Protein AF-A0AAD0I8Q8-F1 (afdb_monomer_lite)

Radius of gyration: 58.93 Å; chains: 1; bounding box: 120×56×156 Å

Foldseek 3Di:
DDDDDDDDDDAVAKKEWEDDDDDDDDDDDDPPQPDQFEDEPNHGQWHFPDWDQGPVNGDIYTYTDGDPPSVVVDALVVLVVQVVQAWAWEWDDPDPVVRDTHIYTDHDPPDDDDDFDSPDVGGIGIHDYYPVVVVVVVVVVVVVVVVPPPVVVVVVVVVVVVVVVVVVVVCCVVPVVVVVVVVVVVVVVVVVVVCLCPDPPHPVVVVVVVVVVVVVVVVVVVVVVVVVCVVCVCCVVPPDDPVPDPDDPDPDDDDDDDD

pLDDT: mean 70.88, std 18.67, range [21.38, 95.25]

Structure (mmCIF, N/CA/C/O backbone):
data_AF-A0AAD0I8Q8-F1
#
_entry.id   AF-A0AAD0I8Q8-F1
#
loop_
_atom_site.group_PDB
_atom_site.id
_atom_site.type_symbol
_atom_site.label_atom_id
_atom_site.label_alt_id
_atom_site.label_comp_id
_atom_site.label_asym_id
_atom_site.label_entity_id
_atom_site.label_seq_id
_atom_site.pdbx_PDB_ins_code
_atom_site.Cartn_x
_atom_site.Cartn_y
_atom_site.Cartn_z
_atom_site.occupancy
_atom_site.B_iso_or_equiv
_atom_site.auth_seq_id
_atom_site.auth_comp_id
_atom_site.auth_asym_id
_atom_site.auth_atom_id
_atom_site.pdbx_PDB_model_num
ATOM 1 N N . MET A 1 1 ? 22.200 15.745 -54.977 1.00 32.00 1 MET A N 1
ATOM 2 C CA . MET A 1 1 ? 21.122 14.734 -54.892 1.00 32.00 1 MET A CA 1
ATOM 3 C C . MET A 1 1 ? 20.726 14.598 -53.432 1.00 32.00 1 MET A C 1
ATOM 5 O O . MET A 1 1 ? 21.575 14.792 -52.577 1.00 32.00 1 MET A O 1
ATOM 9 N N . ALA A 1 2 ? 19.425 14.490 -53.176 1.00 26.22 2 ALA A N 1
ATOM 10 C CA . ALA A 1 2 ? 18.761 15.009 -51.981 1.00 26.22 2 ALA A CA 1
ATOM 11 C C . ALA A 1 2 ? 19.271 14.420 -50.651 1.00 26.22 2 ALA A C 1
ATOM 13 O O . ALA A 1 2 ? 19.103 13.234 -50.382 1.00 26.22 2 ALA A O 1
ATOM 14 N N . ASN A 1 3 ? 19.829 15.295 -49.806 1.00 25.48 3 ASN A N 1
ATOM 15 C CA . ASN A 1 3 ? 20.073 15.042 -48.389 1.00 25.48 3 ASN A CA 1
ATOM 16 C C . ASN A 1 3 ? 18.731 14.809 -47.694 1.00 25.48 3 ASN A C 1
ATOM 18 O O . ASN A 1 3 ? 17.934 15.739 -47.565 1.00 25.48 3 ASN A O 1
ATOM 22 N N . LYS A 1 4 ? 18.484 13.584 -47.233 1.00 21.38 4 LYS A N 1
ATOM 23 C CA . LYS A 1 4 ? 17.305 13.262 -46.431 1.00 21.38 4 LYS A CA 1
ATOM 24 C C . LYS A 1 4 ? 17.756 12.983 -44.998 1.00 21.38 4 LYS A C 1
ATOM 26 O O . LYS A 1 4 ? 18.240 11.902 -44.691 1.00 21.38 4 LYS A O 1
ATOM 31 N N . ARG A 1 5 ? 17.648 14.014 -44.153 1.00 38.50 5 ARG A N 1
ATOM 32 C CA . ARG A 1 5 ? 17.742 13.926 -42.685 1.00 38.50 5 ARG A CA 1
ATOM 33 C C . ARG A 1 5 ? 16.461 13.276 -42.181 1.00 38.50 5 ARG A C 1
ATOM 35 O O . ARG A 1 5 ? 15.398 13.744 -42.585 1.00 38.50 5 ARG A O 1
ATOM 42 N N . ILE A 1 6 ? 16.536 12.262 -41.322 1.00 22.05 6 ILE A N 1
ATOM 43 C CA . ILE A 1 6 ? 15.361 11.733 -40.615 1.00 22.05 6 ILE A CA 1
ATOM 44 C C . ILE A 1 6 ? 15.788 11.337 -39.190 1.00 22.05 6 ILE A C 1
ATOM 46 O O . ILE A 1 6 ? 16.785 10.641 -39.021 1.00 22.05 6 ILE A O 1
ATOM 50 N N . SER A 1 7 ? 15.060 11.902 -38.221 1.00 35.12 7 SER A N 1
ATOM 51 C CA . SER A 1 7 ? 15.259 11.968 -36.759 1.00 35.12 7 SER A CA 1
ATOM 52 C C . SER A 1 7 ? 14.323 10.988 -36.020 1.00 35.12 7 SER A C 1
ATOM 54 O O . SER A 1 7 ? 13.354 10.535 -36.634 1.00 35.12 7 SER A O 1
ATOM 56 N N . GLY A 1 8 ? 14.547 10.729 -34.721 1.00 27.67 8 GLY A N 1
ATOM 57 C CA . GLY A 1 8 ? 13.571 10.123 -33.782 1.00 27.67 8 GLY A CA 1
ATOM 58 C C . GLY A 1 8 ? 14.087 8.906 -32.991 1.00 27.67 8 GLY A C 1
ATOM 59 O O . GLY A 1 8 ? 15.021 8.253 -33.442 1.00 27.67 8 GLY A O 1
ATOM 60 N N . TYR A 1 9 ? 13.525 8.443 -31.863 1.00 32.12 9 TYR A N 1
ATOM 61 C CA . TYR A 1 9 ? 12.589 8.962 -30.845 1.00 32.12 9 TYR A CA 1
ATOM 62 C C . TYR A 1 9 ? 12.780 8.115 -29.562 1.00 32.12 9 TYR A C 1
ATOM 64 O O . TYR A 1 9 ? 12.986 6.899 -29.645 1.00 32.12 9 TYR A O 1
ATOM 72 N N . TYR A 1 10 ? 12.583 8.713 -28.388 1.00 33.97 10 TYR A N 1
ATOM 73 C CA . TYR A 1 10 ? 12.527 8.066 -27.079 1.00 33.97 10 TYR A CA 1
ATOM 74 C C . TYR A 1 10 ? 11.785 9.007 -26.141 1.00 33.97 10 TYR A C 1
ATOM 76 O O . TYR A 1 10 ? 12.122 10.179 -26.000 1.00 33.97 10 TYR A O 1
ATOM 84 N N . SER A 1 11 ? 10.785 8.475 -25.451 1.00 28.36 11 SER A N 1
ATOM 85 C CA . SER A 1 11 ? 10.127 9.134 -24.331 1.00 28.36 11 SER A CA 1
ATOM 86 C C . SER A 1 11 ? 10.543 8.425 -23.033 1.00 28.36 11 SER A C 1
ATOM 88 O O . SER A 1 11 ? 10.775 7.216 -23.031 1.00 28.36 11 SER A O 1
ATOM 90 N N . LEU A 1 12 ? 10.566 9.150 -21.910 1.00 33.50 12 LEU A N 1
ATOM 91 C CA . LEU A 1 12 ? 10.444 8.670 -20.528 1.00 33.50 12 LEU A CA 1
ATOM 92 C C . LEU A 1 12 ? 9.299 7.652 -20.348 1.00 33.50 12 LEU A C 1
ATOM 94 O O . LEU A 1 12 ? 9.202 7.029 -19.299 1.00 33.50 12 LEU A O 1
ATOM 98 N N . PHE A 1 13 ? 8.490 7.414 -21.380 1.00 33.66 13 PHE A N 1
ATOM 99 C CA . PHE A 1 13 ? 7.674 6.228 -21.544 1.00 33.66 13 PHE A CA 1
ATOM 100 C C . PHE A 1 13 ? 7.939 5.524 -22.892 1.00 33.66 13 PHE A C 1
ATOM 102 O O . PHE A 1 13 ? 7.505 5.973 -23.949 1.00 33.66 13 PHE A O 1
ATOM 109 N N . GLY A 1 14 ? 8.560 4.341 -22.839 1.00 37.81 14 GLY A N 1
ATOM 110 C CA . GLY A 1 14 ? 8.075 3.199 -23.622 1.00 37.81 14 GLY A CA 1
ATOM 111 C C . GLY A 1 14 ? 8.903 2.653 -24.786 1.00 37.81 14 GLY A C 1
ATOM 112 O O . GLY A 1 14 ? 8.470 1.633 -25.312 1.00 37.81 14 GLY A O 1
ATOM 113 N N . TYR A 1 15 ? 10.053 3.212 -25.195 1.00 36.28 15 TYR A N 1
ATOM 114 C CA . TYR A 1 15 ? 10.692 2.856 -26.480 1.00 36.28 15 TYR A CA 1
ATOM 115 C C . TYR A 1 15 ? 12.204 3.182 -26.573 1.00 36.28 15 TYR A C 1
ATOM 117 O O . TYR A 1 15 ? 12.599 4.154 -25.964 1.00 36.28 15 TYR A O 1
ATOM 125 N N . LEU A 1 16 ? 13.019 2.415 -27.322 1.00 41.06 16 LEU A N 1
ATOM 126 C CA . LEU A 1 16 ? 14.488 2.466 -27.503 1.00 41.06 16 LEU A CA 1
ATOM 127 C C . LEU A 1 16 ? 14.859 2.244 -28.981 1.00 41.06 16 LEU A C 1
ATOM 129 O O . LEU A 1 16 ? 14.607 1.171 -29.519 1.00 41.06 16 LEU A O 1
ATOM 133 N N . ALA A 1 17 ? 15.515 3.203 -29.629 1.00 40.91 17 ALA A N 1
ATOM 134 C CA . ALA A 1 17 ? 15.862 3.102 -31.046 1.00 40.91 17 ALA A CA 1
ATOM 135 C C . ALA A 1 17 ? 17.111 2.227 -31.326 1.00 40.91 17 ALA A C 1
ATOM 137 O O . ALA A 1 17 ? 18.088 2.252 -30.583 1.00 40.91 17 ALA A O 1
ATOM 138 N N . LEU A 1 18 ? 17.111 1.466 -32.424 1.00 36.19 18 LEU A N 1
ATOM 139 C CA . LEU A 1 18 ? 18.278 0.775 -32.978 1.00 36.19 18 LEU A CA 1
ATOM 140 C C . LEU A 1 18 ? 18.637 1.365 -34.343 1.00 36.19 18 LEU A C 1
ATOM 142 O O . LEU A 1 18 ? 17.802 1.414 -35.251 1.00 36.19 18 LEU A O 1
ATOM 146 N N . VAL A 1 19 ? 19.905 1.748 -34.502 1.00 35.91 19 VAL A N 1
ATOM 147 C CA . VAL A 1 19 ? 20.472 2.278 -35.747 1.00 35.91 19 VAL A CA 1
ATOM 148 C C . VAL A 1 19 ? 21.608 1.362 -36.197 1.00 35.91 19 VAL A C 1
ATOM 150 O O . VAL A 1 19 ? 22.508 1.044 -35.425 1.00 35.91 19 VAL A O 1
ATOM 153 N N . LYS A 1 20 ? 21.582 0.927 -37.460 1.00 31.02 20 LYS A N 1
ATOM 154 C CA . LYS A 1 20 ? 22.688 0.193 -38.087 1.00 31.02 20 LYS A CA 1
ATOM 155 C C . LYS A 1 20 ? 23.572 1.192 -38.834 1.00 31.02 20 LYS A C 1
ATOM 157 O O . LYS A 1 20 ? 23.095 1.841 -39.761 1.00 31.02 20 LYS A O 1
ATOM 162 N N . LYS A 1 21 ? 24.846 1.313 -38.450 1.00 35.31 21 LYS A N 1
ATOM 163 C CA . LYS A 1 21 ? 25.823 2.173 -39.135 1.00 35.31 21 LYS A CA 1
ATOM 164 C C . LYS A 1 21 ? 26.739 1.339 -40.033 1.00 35.31 21 LYS A C 1
ATOM 166 O O . LYS A 1 21 ? 27.509 0.526 -39.528 1.00 35.31 21 LYS A O 1
ATOM 171 N N . ASP A 1 22 ? 26.692 1.587 -41.342 1.00 31.22 22 ASP A N 1
ATOM 172 C CA . ASP A 1 22 ? 27.680 1.083 -42.301 1.00 31.22 22 ASP A CA 1
ATOM 173 C C . ASP A 1 22 ? 28.868 2.065 -42.376 1.00 31.22 22 ASP A C 1
ATOM 175 O O . ASP A 1 22 ? 28.745 3.183 -42.860 1.00 31.22 22 ASP A O 1
ATOM 179 N N . ASN A 1 23 ? 30.000 1.624 -41.824 1.00 30.33 23 ASN A N 1
ATOM 180 C CA . ASN A 1 23 ? 31.396 2.058 -41.996 1.00 30.33 23 ASN A CA 1
ATOM 181 C C . ASN A 1 23 ? 31.796 3.567 -42.029 1.00 30.33 23 ASN A C 1
ATOM 183 O O . ASN A 1 23 ? 31.493 4.306 -42.955 1.00 30.33 23 ASN A O 1
ATOM 187 N N . ALA A 1 24 ? 32.660 3.910 -41.059 1.00 37.44 24 ALA A N 1
ATOM 188 C CA . ALA A 1 24 ? 33.758 4.897 -41.033 1.00 37.44 24 ALA A CA 1
ATOM 189 C C . ALA A 1 24 ? 33.541 6.421 -41.264 1.00 37.44 24 ALA A C 1
ATOM 191 O O . ALA A 1 24 ? 33.037 6.871 -42.284 1.00 37.44 24 ALA A O 1
ATOM 192 N N . ALA A 1 25 ? 34.167 7.173 -40.338 1.00 31.31 25 ALA A N 1
ATOM 193 C CA . ALA A 1 25 ? 34.672 8.559 -40.394 1.00 31.31 25 ALA A CA 1
ATOM 194 C C . ALA A 1 25 ? 33.864 9.685 -39.695 1.00 31.31 25 ALA A C 1
ATOM 196 O O . ALA A 1 25 ? 32.675 9.869 -39.932 1.00 31.31 25 ALA A O 1
ATOM 197 N N . HIS A 1 26 ? 34.616 10.456 -38.885 1.00 33.16 26 HIS A N 1
ATOM 198 C CA . HIS A 1 26 ? 34.326 11.717 -38.162 1.00 33.16 26 HIS A CA 1
ATOM 199 C C . HIS A 1 26 ? 33.448 11.590 -36.895 1.00 33.16 26 HIS A C 1
ATOM 201 O O . HIS A 1 26 ? 32.286 11.216 -36.988 1.00 33.16 26 HIS A O 1
ATOM 207 N N . SER A 1 27 ? 33.955 11.652 -35.651 1.00 38.97 27 SER A N 1
ATOM 208 C CA . SER A 1 27 ? 34.753 12.651 -34.892 1.00 38.97 27 SER A CA 1
ATOM 209 C C . SER A 1 27 ? 33.962 13.891 -34.446 1.00 38.97 27 SER A C 1
ATOM 211 O O . SER A 1 27 ? 33.466 14.635 -35.284 1.00 38.97 27 SER A O 1
ATOM 213 N N . ASP A 1 28 ? 33.955 14.098 -33.122 1.00 30.64 28 ASP A N 1
ATOM 214 C CA . ASP A 1 28 ? 33.531 15.281 -32.353 1.00 30.64 28 ASP A CA 1
ATOM 215 C C . ASP A 1 28 ? 32.037 15.540 -32.115 1.00 30.64 28 ASP A C 1
ATOM 217 O O . ASP A 1 28 ? 31.485 16.545 -32.545 1.00 30.64 28 ASP A O 1
ATOM 221 N N . ALA A 1 29 ? 31.410 14.672 -31.313 1.00 30.28 29 ALA A N 1
ATOM 222 C CA . ALA A 1 29 ? 30.539 15.070 -30.194 1.00 30.28 29 ALA A CA 1
ATOM 223 C C . ALA A 1 29 ? 30.035 13.808 -29.475 1.00 30.28 29 ALA A C 1
ATOM 225 O O . ALA A 1 29 ? 29.154 13.138 -29.995 1.00 30.28 29 ALA A O 1
ATOM 226 N N . ALA A 1 30 ? 30.626 13.499 -28.311 1.00 33.03 30 ALA A N 1
ATOM 227 C CA . ALA A 1 30 ? 30.155 12.580 -27.247 1.00 33.03 30 ALA A CA 1
ATOM 228 C C . ALA A 1 30 ? 31.261 11.674 -26.665 1.00 33.03 30 ALA A C 1
ATOM 230 O O . ALA A 1 30 ? 30.996 10.590 -26.154 1.00 33.03 30 ALA A O 1
ATOM 231 N N . ILE A 1 31 ? 32.516 12.127 -26.648 1.00 34.38 31 ILE A N 1
ATOM 232 C CA . ILE A 1 31 ? 33.533 11.549 -25.759 1.00 34.38 31 ILE A CA 1
ATOM 233 C C . ILE A 1 31 ? 33.333 12.156 -24.362 1.00 34.38 31 ILE A C 1
ATOM 235 O O . ILE A 1 31 ? 34.144 12.972 -23.971 1.00 34.38 31 ILE A O 1
ATOM 239 N N . TRP A 1 32 ? 32.238 11.841 -23.652 1.00 31.33 32 TRP A N 1
ATOM 240 C CA . TRP A 1 32 ? 32.098 12.066 -22.189 1.00 31.33 32 TRP A CA 1
ATOM 241 C C . TRP A 1 32 ? 31.059 11.163 -21.483 1.00 31.33 32 TRP A C 1
ATOM 243 O O . TRP A 1 32 ? 30.856 11.309 -20.282 1.00 31.33 32 TRP A O 1
ATOM 253 N N . LEU A 1 33 ? 30.451 10.172 -22.152 1.00 37.41 33 LEU A N 1
ATOM 254 C CA . LEU A 1 33 ? 29.668 9.116 -21.480 1.00 37.41 33 LEU A CA 1
ATOM 255 C C . LEU A 1 33 ? 30.240 7.736 -21.825 1.00 37.41 33 LEU A C 1
ATOM 257 O O . LEU A 1 33 ? 29.590 6.899 -22.446 1.00 37.41 33 LEU A O 1
ATOM 261 N N . SER A 1 34 ? 31.503 7.517 -21.463 1.00 39.75 34 SER A N 1
ATOM 262 C CA . SER A 1 34 ? 32.158 6.224 -21.620 1.00 39.75 34 SER A CA 1
ATOM 263 C C . SER A 1 34 ? 31.525 5.178 -20.694 1.00 39.75 34 SER A C 1
ATOM 265 O O . SER A 1 34 ? 31.510 5.345 -19.477 1.00 39.75 34 SER A O 1
ATOM 267 N N . ASN A 1 35 ? 31.101 4.066 -21.309 1.00 52.28 35 ASN A N 1
ATOM 268 C CA . ASN A 1 35 ? 30.893 2.735 -20.716 1.00 52.28 35 ASN A CA 1
ATOM 269 C C . ASN A 1 35 ? 29.457 2.230 -20.462 1.00 52.28 35 ASN A C 1
ATOM 271 O O . ASN A 1 35 ? 29.274 1.298 -19.687 1.00 52.28 35 ASN A O 1
ATOM 275 N N . HIS A 1 36 ? 28.435 2.727 -21.162 1.00 60.84 36 HIS A N 1
ATOM 276 C CA . HIS A 1 36 ? 27.119 2.080 -21.089 1.00 60.84 36 HIS A CA 1
ATOM 277 C C 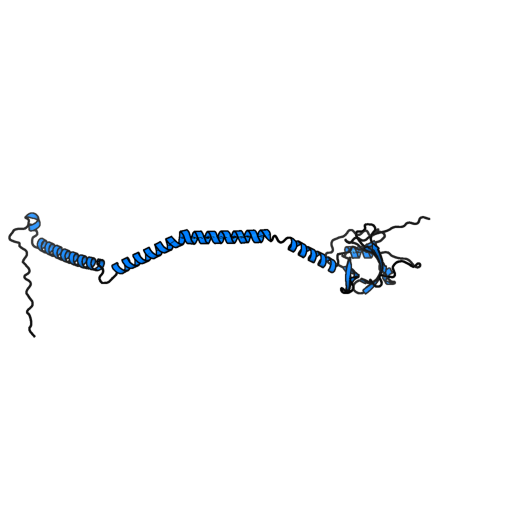. HIS A 1 36 ? 27.051 0.874 -22.035 1.00 60.84 36 HIS A C 1
ATOM 279 O O . HIS A 1 36 ? 26.952 1.003 -23.260 1.00 60.84 36 HIS A O 1
ATOM 285 N N . SER A 1 37 ? 27.151 -0.320 -21.452 1.00 64.00 37 SER A N 1
ATOM 286 C CA . SER A 1 37 ? 27.096 -1.579 -22.193 1.00 64.00 37 SER A CA 1
ATOM 287 C C . SER A 1 37 ? 25.658 -1.942 -22.575 1.00 64.00 37 SER A C 1
ATOM 289 O O . SER A 1 37 ? 24.729 -1.814 -21.776 1.00 64.00 37 SER A O 1
ATOM 291 N N . VAL A 1 38 ? 25.473 -2.438 -23.800 1.00 66.31 38 VAL A N 1
ATOM 292 C CA . VAL A 1 38 ? 24.227 -3.102 -24.194 1.00 66.31 38 VAL A CA 1
ATOM 293 C C . VAL A 1 38 ? 24.438 -4.592 -24.034 1.00 66.31 38 VAL A C 1
ATOM 295 O O . VAL A 1 38 ? 25.268 -5.198 -24.718 1.00 66.31 38 VAL A O 1
ATOM 298 N N . SER A 1 39 ? 23.683 -5.180 -23.115 1.00 62.66 39 SER A N 1
ATOM 299 C CA . SER A 1 39 ? 23.825 -6.586 -22.755 1.00 62.66 39 SER A CA 1
ATOM 300 C C . SER A 1 39 ? 22.542 -7.363 -23.025 1.00 62.66 39 SER A C 1
ATOM 302 O O . SER A 1 39 ? 21.444 -6.920 -22.689 1.00 62.66 39 SER A O 1
ATOM 304 N N . TYR A 1 40 ? 22.691 -8.566 -23.579 1.00 67.12 40 TYR A N 1
ATOM 305 C CA . TYR A 1 40 ? 21.627 -9.557 -23.717 1.00 67.12 40 TYR A CA 1
ATOM 306 C C . TYR A 1 40 ? 22.003 -10.798 -22.908 1.00 67.12 40 TYR A C 1
ATOM 308 O O . TYR A 1 40 ? 23.058 -11.387 -23.122 1.00 67.12 40 TYR A O 1
ATOM 316 N N . ARG A 1 41 ? 21.163 -11.198 -21.942 1.00 67.75 41 ARG A N 1
ATOM 317 C CA . ARG A 1 41 ? 21.424 -12.357 -21.054 1.00 67.75 41 ARG A CA 1
ATOM 318 C C . ARG A 1 41 ? 22.828 -12.354 -20.410 1.00 67.75 41 ARG A C 1
ATOM 320 O O . ARG A 1 41 ? 23.455 -13.402 -20.299 1.00 67.75 41 ARG A O 1
ATOM 327 N N . ARG A 1 42 ? 23.298 -11.185 -19.950 1.00 67.12 42 ARG A N 1
ATOM 328 C CA . ARG A 1 42 ? 24.646 -10.952 -19.369 1.00 67.12 42 ARG A CA 1
ATOM 329 C C . ARG A 1 42 ? 25.820 -11.084 -20.348 1.00 67.12 42 ARG A C 1
ATOM 331 O O . ARG A 1 42 ? 26.966 -11.087 -19.917 1.00 67.12 42 ARG A O 1
ATOM 338 N N . ILE A 1 43 ? 25.547 -11.169 -21.646 1.00 73.06 43 ILE A N 1
ATOM 339 C CA . ILE A 1 43 ? 26.563 -11.122 -22.695 1.00 73.06 43 ILE A CA 1
ATOM 340 C C . ILE A 1 43 ? 26.554 -9.710 -23.275 1.00 73.06 43 ILE A C 1
ATOM 342 O O . ILE A 1 43 ? 25.512 -9.244 -23.741 1.00 73.06 43 ILE A O 1
ATOM 346 N N . GLN A 1 44 ? 27.703 -9.034 -23.239 1.00 68.25 44 GLN A N 1
ATOM 347 C CA . GLN A 1 44 ? 27.870 -7.720 -23.854 1.00 68.25 44 GLN A CA 1
ATOM 348 C C . GLN A 1 44 ? 27.760 -7.864 -25.376 1.00 68.25 44 GLN A C 1
ATOM 350 O O . GLN A 1 44 ? 28.629 -8.441 -26.027 1.00 68.25 44 GLN A O 1
ATOM 355 N N . ALA A 1 45 ? 26.661 -7.363 -25.933 1.00 67.56 45 ALA A N 1
ATOM 356 C CA . ALA A 1 45 ? 26.362 -7.439 -27.360 1.00 67.56 45 ALA A CA 1
ATOM 357 C C . ALA A 1 45 ? 26.813 -6.174 -28.108 1.00 67.56 45 ALA A C 1
ATOM 359 O O . ALA A 1 45 ? 27.092 -6.221 -29.308 1.00 67.56 45 ALA A O 1
ATOM 360 N N . GLY A 1 46 ? 26.910 -5.050 -27.398 1.00 67.62 46 GLY A N 1
ATOM 361 C CA . GLY A 1 46 ? 27.254 -3.765 -27.982 1.00 67.62 46 GLY A CA 1
ATOM 362 C C . GLY A 1 46 ? 27.497 -2.681 -26.941 1.00 67.62 46 GLY A C 1
ATOM 363 O O . GLY A 1 46 ? 27.642 -2.946 -25.743 1.00 67.62 46 GLY A O 1
ATOM 364 N N . GLN A 1 47 ? 27.531 -1.450 -27.426 1.00 67.69 47 GLN A N 1
ATOM 365 C CA . GLN A 1 47 ? 27.728 -0.246 -26.628 1.00 67.69 47 GLN A CA 1
ATOM 366 C C . GLN A 1 47 ? 26.789 0.855 -27.106 1.00 67.69 47 GLN A C 1
ATOM 368 O O . GLN A 1 47 ? 26.413 0.901 -28.280 1.00 67.69 47 GLN A O 1
ATOM 373 N N . ILE A 1 48 ? 26.416 1.740 -26.192 1.00 66.75 48 ILE A N 1
ATOM 374 C CA . ILE A 1 48 ? 25.659 2.937 -26.543 1.00 66.75 48 ILE A CA 1
ATOM 375 C C . ILE A 1 48 ? 26.648 3.961 -27.101 1.00 66.75 48 ILE A C 1
ATOM 377 O O . ILE A 1 48 ? 27.628 4.304 -26.444 1.00 66.75 48 ILE A O 1
ATOM 381 N N . ALA A 1 49 ? 26.415 4.391 -28.337 1.00 63.25 49 ALA A N 1
ATOM 382 C CA . ALA A 1 49 ? 27.251 5.340 -29.057 1.00 63.25 49 ALA A CA 1
ATOM 383 C C . ALA A 1 49 ? 26.955 6.785 -28.639 1.00 63.25 49 ALA A C 1
ATOM 385 O O . ALA A 1 49 ? 27.884 7.573 -28.473 1.00 63.25 49 ALA A O 1
ATOM 386 N N . ALA A 1 50 ? 25.681 7.120 -28.431 1.00 59.00 50 ALA A N 1
ATOM 387 C CA . ALA A 1 50 ? 25.261 8.438 -27.977 1.00 59.00 50 ALA A CA 1
ATOM 388 C C . ALA A 1 50 ? 23.881 8.392 -27.313 1.00 59.00 50 ALA A C 1
ATOM 390 O O . ALA A 1 50 ? 23.075 7.502 -27.591 1.00 59.00 50 ALA A O 1
ATOM 391 N N . PHE A 1 51 ? 23.626 9.383 -26.459 1.00 59.12 51 PHE A N 1
ATOM 392 C CA . PHE A 1 51 ? 22.296 9.706 -25.960 1.00 59.12 51 PHE A CA 1
ATOM 393 C C . PHE A 1 51 ? 21.927 11.120 -26.402 1.00 59.12 51 PHE A C 1
ATOM 395 O O . PHE A 1 51 ? 22.722 12.046 -26.229 1.00 59.12 51 PHE A O 1
ATOM 402 N N . HIS A 1 52 ? 20.720 11.298 -26.920 1.00 56.66 52 HIS A N 1
ATOM 403 C CA . HIS A 1 52 ? 20.183 12.598 -27.307 1.00 56.66 52 HIS A CA 1
ATOM 404 C C . HIS A 1 52 ? 18.829 12.806 -26.643 1.00 56.66 52 HIS A C 1
ATOM 406 O O . HIS A 1 52 ? 18.062 11.865 -26.498 1.00 56.66 52 HIS A O 1
ATOM 412 N N . LEU A 1 53 ? 18.517 14.029 -26.215 1.00 46.97 53 LEU A N 1
ATOM 413 C CA . LEU A 1 53 ? 17.147 14.332 -25.812 1.00 46.97 53 LEU A CA 1
ATOM 414 C C . LEU A 1 53 ? 16.273 14.315 -27.073 1.00 46.97 53 LEU A C 1
ATOM 416 O O . LEU A 1 53 ? 16.619 14.966 -28.057 1.00 46.97 53 LEU A O 1
ATOM 420 N N . SER A 1 54 ? 15.173 13.571 -27.025 1.00 52.12 54 SER A N 1
ATOM 421 C CA . SER A 1 54 ? 14.168 13.510 -28.085 1.00 52.12 54 SER A CA 1
ATOM 422 C C . SER A 1 54 ? 13.635 14.909 -28.410 1.00 52.12 54 SER A C 1
ATOM 424 O O . SER A 1 54 ? 13.472 15.744 -27.516 1.00 52.12 54 SER A O 1
ATOM 426 N N . ASP A 1 55 ? 13.311 15.149 -29.683 1.00 53.53 55 ASP A N 1
ATOM 427 C CA . ASP A 1 55 ? 12.796 16.428 -30.196 1.00 53.53 55 ASP A CA 1
ATOM 428 C C . ASP A 1 55 ? 11.504 16.892 -29.482 1.00 53.53 55 ASP A C 1
ATOM 430 O O . ASP A 1 55 ? 11.183 18.081 -29.461 1.00 53.53 55 ASP A O 1
ATOM 434 N N . ASP A 1 56 ? 10.761 15.965 -28.865 1.00 53.16 56 ASP A N 1
ATOM 435 C CA . ASP A 1 56 ? 9.560 16.256 -28.074 1.00 53.16 56 ASP A CA 1
ATOM 436 C C . ASP A 1 56 ? 9.847 16.682 -26.619 1.00 53.16 56 ASP A C 1
ATOM 438 O O . ASP A 1 56 ? 8.920 17.045 -25.889 1.00 53.16 56 ASP A O 1
ATOM 442 N N . GLY A 1 57 ? 11.113 16.632 -26.189 1.00 46.44 57 GLY A N 1
ATOM 443 C CA . GLY A 1 57 ? 11.568 16.928 -24.830 1.00 46.44 57 GLY A CA 1
ATOM 444 C C . GLY A 1 57 ? 11.086 15.933 -23.773 1.00 46.44 57 GLY A C 1
ATOM 445 O O . GLY A 1 57 ? 11.275 16.166 -22.580 1.00 46.44 57 GLY A O 1
ATOM 446 N N . LYS A 1 58 ? 10.442 14.836 -24.181 1.00 45.97 58 LYS A N 1
ATOM 447 C CA . LYS A 1 58 ? 9.789 13.885 -23.284 1.00 45.97 58 LYS A CA 1
ATOM 448 C C . LYS A 1 58 ? 10.567 12.591 -23.120 1.00 45.97 58 LYS A C 1
ATOM 450 O O . LYS A 1 58 ? 10.035 11.732 -22.431 1.00 45.97 58 LYS A O 1
ATOM 455 N N . GLY A 1 59 ? 11.777 12.429 -23.673 1.00 50.31 59 GLY A N 1
ATOM 456 C CA . GLY A 1 59 ? 12.708 11.323 -23.364 1.00 50.31 59 GLY A CA 1
ATOM 457 C C . GLY A 1 59 ? 14.050 11.361 -24.099 1.00 50.31 59 GLY A C 1
ATOM 458 O O . GLY A 1 59 ? 14.462 12.424 -24.543 1.00 50.31 59 GLY A O 1
ATOM 459 N N . VAL A 1 60 ? 14.772 10.230 -24.128 1.00 56.31 60 VAL A N 1
ATOM 460 C CA . VAL A 1 60 ? 16.220 10.157 -24.424 1.00 56.31 60 VAL A CA 1
ATOM 461 C C . VAL A 1 60 ? 16.588 9.090 -25.468 1.00 56.31 60 VAL A C 1
ATOM 463 O O . VAL A 1 60 ? 16.701 7.914 -25.141 1.00 56.31 60 VAL A O 1
ATOM 466 N N . ASP A 1 61 ? 16.811 9.486 -26.715 1.00 59.44 61 ASP A N 1
ATOM 467 C CA . ASP A 1 61 ? 17.197 8.615 -27.826 1.00 59.44 61 ASP A CA 1
ATOM 468 C C . ASP A 1 61 ? 18.572 8.017 -27.552 1.00 59.44 61 ASP A C 1
ATOM 470 O O . ASP A 1 61 ? 19.531 8.750 -27.316 1.00 59.44 61 ASP A O 1
ATOM 474 N N . ALA A 1 62 ? 18.685 6.692 -27.598 1.00 63.56 62 ALA A N 1
ATOM 475 C CA . ALA A 1 62 ? 19.967 6.013 -27.481 1.00 63.56 62 ALA A CA 1
ATOM 476 C C . ALA A 1 62 ? 20.356 5.415 -28.831 1.00 63.56 62 ALA A C 1
ATOM 478 O O . ALA A 1 62 ? 19.625 4.599 -29.391 1.00 63.56 62 ALA A O 1
ATOM 479 N N . GLU A 1 63 ? 21.527 5.787 -29.337 1.00 66.94 63 GLU A N 1
ATOM 480 C CA . GLU A 1 63 ? 22.111 5.147 -30.508 1.00 66.94 63 GLU A CA 1
ATOM 481 C C . GLU A 1 63 ? 22.906 3.927 -30.049 1.00 66.94 63 GLU A C 1
ATOM 483 O O . GLU A 1 63 ? 23.857 4.045 -29.276 1.00 66.94 63 GLU A O 1
ATOM 488 N N . ILE A 1 64 ? 22.520 2.738 -30.508 1.00 67.69 64 ILE A N 1
ATOM 489 C CA . ILE A 1 64 ? 23.186 1.493 -30.122 1.00 67.69 64 ILE A CA 1
ATOM 490 C C . ILE A 1 64 ? 24.058 0.995 -31.262 1.00 67.69 64 ILE A C 1
ATOM 492 O O . ILE A 1 64 ? 23.573 0.711 -32.354 1.00 67.69 64 ILE A O 1
ATOM 496 N N . PHE A 1 65 ? 25.336 0.785 -30.956 1.00 68.44 65 PHE A N 1
ATOM 497 C CA . PHE A 1 65 ? 26.261 0.098 -31.836 1.00 68.44 65 PHE A CA 1
ATOM 498 C C . PHE A 1 65 ? 26.375 -1.374 -31.434 1.00 68.44 65 PHE A C 1
ATOM 500 O O . PHE A 1 65 ? 26.806 -1.702 -30.324 1.00 68.44 65 PHE A O 1
ATOM 507 N N . ILE A 1 66 ? 26.003 -2.270 -32.349 1.00 70.44 66 ILE A N 1
ATOM 508 C CA . ILE A 1 66 ? 26.184 -3.713 -32.183 1.00 70.44 66 ILE A CA 1
ATOM 509 C C . ILE A 1 66 ? 27.506 -4.118 -32.831 1.00 70.44 66 ILE A C 1
ATOM 511 O O . ILE A 1 66 ? 27.719 -3.897 -34.021 1.00 70.44 66 ILE A O 1
ATOM 515 N N . ASN A 1 67 ? 28.391 -4.729 -32.044 1.00 65.56 67 ASN A N 1
ATOM 516 C CA . ASN A 1 67 ? 29.713 -5.126 -32.517 1.00 65.56 67 ASN A CA 1
ATOM 517 C C . ASN A 1 67 ? 29.621 -6.335 -33.457 1.00 65.56 67 ASN A C 1
ATOM 519 O O . ASN A 1 67 ? 28.920 -7.303 -33.157 1.00 65.56 67 ASN A O 1
ATOM 523 N N . ALA A 1 68 ? 30.398 -6.342 -34.541 1.00 69.00 68 ALA A N 1
ATOM 524 C CA . ALA A 1 68 ? 30.614 -7.557 -35.321 1.00 69.00 68 ALA A CA 1
ATOM 525 C C . ALA A 1 68 ? 31.299 -8.644 -34.458 1.00 69.00 68 ALA A C 1
ATOM 527 O O . ALA A 1 68 ? 32.130 -8.311 -33.611 1.00 69.00 68 ALA A O 1
ATOM 528 N N . PRO A 1 69 ? 30.984 -9.943 -34.637 1.00 74.19 69 PRO A N 1
ATOM 529 C CA . PRO A 1 69 ? 30.089 -10.516 -35.642 1.00 74.19 69 PRO A CA 1
ATOM 530 C C . PRO A 1 69 ? 28.602 -10.508 -35.252 1.00 74.19 69 PRO A C 1
ATOM 532 O O . PRO A 1 69 ? 27.816 -11.147 -35.946 1.00 74.19 69 PRO A O 1
ATOM 535 N N . ASN A 1 70 ? 28.207 -9.881 -34.139 1.00 67.38 70 ASN A N 1
ATOM 536 C CA . ASN A 1 70 ? 26.843 -9.979 -33.610 1.00 67.38 70 ASN A CA 1
ATOM 537 C C . ASN A 1 70 ? 25.814 -9.219 -34.460 1.00 67.38 70 ASN A C 1
ATOM 539 O O . ASN A 1 70 ? 24.642 -9.585 -34.471 1.00 67.38 70 ASN A O 1
ATOM 543 N N . ASP A 1 71 ? 26.262 -8.210 -35.204 1.00 67.94 71 ASP A N 1
ATOM 544 C CA . ASP A 1 71 ? 25.478 -7.398 -36.138 1.00 67.94 71 ASP A CA 1
ATOM 545 C C . ASP A 1 71 ? 24.704 -8.239 -37.168 1.00 67.94 71 ASP A C 1
ATOM 547 O O . ASP A 1 71 ? 23.552 -7.937 -37.476 1.00 67.94 71 ASP A O 1
ATOM 551 N N . ARG A 1 72 ? 25.288 -9.352 -37.638 1.00 71.88 72 ARG A N 1
ATOM 552 C CA . ARG A 1 72 ? 24.652 -10.263 -38.609 1.00 71.88 72 ARG A CA 1
ATOM 553 C C . ARG A 1 72 ? 23.367 -10.913 -38.092 1.00 71.88 72 ARG A C 1
ATOM 555 O O . ARG A 1 72 ? 22.556 -11.373 -38.888 1.00 71.88 72 ARG A O 1
ATOM 562 N N . PHE A 1 73 ? 23.210 -11.001 -36.771 1.00 68.50 73 PHE A N 1
ATOM 563 C CA . PHE A 1 73 ? 22.043 -11.604 -36.132 1.00 68.50 73 PHE A CA 1
ATOM 564 C C . PHE A 1 73 ? 20.956 -10.574 -35.827 1.00 68.50 73 PHE A C 1
ATOM 566 O O . PHE A 1 73 ? 19.888 -10.944 -35.359 1.00 68.50 73 PHE A O 1
ATOM 573 N N . VAL A 1 74 ? 21.203 -9.289 -36.077 1.00 71.31 74 VAL A N 1
ATOM 574 C CA . VAL A 1 74 ? 20.273 -8.208 -35.758 1.00 71.31 74 VAL A CA 1
ATOM 575 C C . VAL A 1 74 ? 19.497 -7.841 -37.021 1.00 71.31 74 VAL A C 1
ATOM 577 O O . VAL A 1 74 ? 19.853 -6.909 -37.740 1.00 71.31 74 VAL A O 1
ATOM 580 N N . THR A 1 75 ? 18.443 -8.610 -37.312 1.00 76.75 75 THR A N 1
ATOM 581 C CA . THR A 1 75 ? 17.478 -8.291 -38.378 1.00 76.75 75 THR A CA 1
ATOM 582 C C . THR A 1 75 ? 16.205 -7.683 -37.800 1.00 76.75 75 THR A C 1
ATOM 584 O O . THR A 1 75 ? 15.812 -7.966 -36.664 1.00 76.75 75 THR A O 1
ATOM 587 N N . THR A 1 76 ? 15.543 -6.845 -38.592 1.00 75.62 76 THR A N 1
ATOM 588 C CA . THR A 1 76 ? 14.308 -6.159 -38.200 1.00 75.62 76 THR A CA 1
ATOM 589 C C . THR A 1 76 ? 13.193 -7.157 -37.881 1.00 75.62 76 THR A C 1
ATOM 591 O O . THR A 1 76 ? 12.474 -6.997 -36.896 1.00 75.62 76 THR A O 1
ATOM 594 N N . GLU A 1 77 ? 13.101 -8.239 -38.658 1.00 79.75 77 GLU A N 1
ATOM 595 C CA . GLU A 1 77 ? 12.135 -9.321 -38.467 1.00 79.75 77 GLU A CA 1
ATOM 596 C C . GLU A 1 77 ? 12.394 -10.084 -37.164 1.00 79.75 77 GLU A C 1
ATOM 598 O O . GLU A 1 77 ? 11.455 -10.380 -36.424 1.00 79.75 77 GLU A O 1
ATOM 603 N N . LEU A 1 78 ? 13.663 -10.353 -36.835 1.00 79.19 78 LEU A N 1
ATOM 604 C CA . LEU A 1 78 ? 14.017 -11.052 -35.601 1.00 79.19 78 LEU A CA 1
ATOM 605 C C . LEU A 1 78 ? 13.672 -10.212 -34.370 1.00 79.19 78 LEU A C 1
ATOM 607 O O . LEU A 1 78 ? 13.128 -10.729 -33.393 1.00 79.19 78 LEU A O 1
ATOM 611 N N . ILE A 1 79 ? 13.970 -8.913 -34.413 1.00 79.00 79 ILE A N 1
ATOM 612 C CA . ILE A 1 79 ? 13.640 -8.002 -33.316 1.00 79.00 79 ILE A CA 1
ATOM 613 C C . ILE A 1 79 ? 12.125 -7.888 -33.170 1.00 79.00 79 ILE A C 1
ATOM 615 O O . ILE A 1 79 ? 11.635 -7.960 -32.045 1.00 79.00 79 ILE A O 1
ATOM 619 N N . ALA A 1 80 ? 11.377 -7.792 -34.273 1.00 80.50 80 ALA A N 1
ATOM 620 C CA . ALA A 1 80 ? 9.917 -7.790 -34.239 1.00 80.50 80 ALA A CA 1
ATOM 621 C C . ALA A 1 80 ? 9.364 -9.032 -33.530 1.00 80.50 80 ALA A C 1
ATOM 623 O O . ALA A 1 80 ? 8.510 -8.927 -32.644 1.00 80.50 80 ALA A O 1
ATOM 624 N N . ASP A 1 81 ? 9.884 -10.211 -33.866 1.00 82.69 81 ASP A N 1
ATOM 625 C CA . ASP A 1 81 ? 9.491 -11.466 -33.232 1.00 82.69 81 ASP A CA 1
ATOM 626 C C . ASP A 1 81 ? 9.893 -11.530 -31.757 1.00 82.69 81 ASP A C 1
ATOM 628 O O . ASP A 1 81 ? 9.130 -12.020 -30.921 1.00 82.69 81 ASP A O 1
ATOM 632 N N . PHE A 1 82 ? 11.058 -10.996 -31.397 1.00 84.06 82 PHE A N 1
ATOM 633 C CA . PHE A 1 82 ? 11.473 -10.894 -30.005 1.00 84.06 82 PHE A CA 1
ATOM 634 C C . PHE A 1 82 ? 10.582 -9.932 -29.217 1.00 84.06 82 PHE A C 1
ATOM 636 O O . PHE A 1 82 ? 10.156 -10.279 -28.116 1.00 84.06 82 PHE A O 1
ATOM 643 N N . VAL A 1 83 ? 10.218 -8.776 -29.773 1.00 83.44 83 VAL A N 1
ATOM 644 C CA . VAL A 1 83 ? 9.314 -7.804 -29.140 1.00 83.44 83 VAL A CA 1
ATOM 645 C C . VAL A 1 83 ? 7.922 -8.398 -28.931 1.00 83.44 83 VAL A C 1
ATOM 647 O O . VAL A 1 83 ? 7.371 -8.255 -27.832 1.00 83.44 83 VAL A O 1
ATOM 650 N N . LYS A 1 84 ? 7.398 -9.143 -29.917 1.00 83.75 84 LYS A N 1
ATOM 651 C CA . LYS A 1 84 ? 6.152 -9.925 -29.795 1.00 83.75 84 LYS A CA 1
ATOM 652 C C . LYS A 1 84 ? 6.223 -10.962 -28.675 1.00 83.75 84 LYS A C 1
ATOM 654 O O . LYS A 1 84 ? 5.241 -11.180 -27.977 1.00 83.75 84 LYS A O 1
ATOM 659 N N . ARG A 1 85 ? 7.390 -11.576 -28.473 1.00 84.06 85 ARG A N 1
ATOM 660 C CA . ARG A 1 85 ? 7.653 -12.535 -27.386 1.00 84.06 85 ARG A CA 1
ATOM 661 C C . ARG A 1 85 ? 7.993 -11.868 -26.047 1.00 84.06 85 ARG A C 1
ATOM 663 O O . ARG A 1 85 ? 8.309 -12.571 -25.092 1.00 84.06 85 ARG A O 1
ATOM 670 N N . GLY A 1 86 ? 7.928 -10.538 -25.962 1.00 84.25 86 GLY A N 1
ATOM 671 C CA . GLY A 1 86 ? 8.131 -9.790 -24.721 1.00 84.25 86 GLY A CA 1
ATOM 672 C C . GLY A 1 86 ? 9.536 -9.223 -24.524 1.00 84.25 86 GLY A C 1
ATOM 673 O O . GLY A 1 86 ? 9.892 -8.910 -23.389 1.00 84.25 86 GLY A O 1
ATOM 674 N N . LEU A 1 87 ? 10.344 -9.080 -25.582 1.00 85.38 87 LEU A N 1
ATOM 675 C CA . LEU A 1 87 ? 11.609 -8.345 -25.513 1.00 85.38 87 LEU A CA 1
ATOM 676 C C . LEU A 1 87 ? 11.332 -6.892 -25.142 1.00 85.38 87 LEU A C 1
ATOM 678 O O . LEU A 1 87 ? 10.556 -6.206 -25.814 1.00 85.38 87 LEU A O 1
ATOM 682 N N . ARG A 1 88 ? 11.975 -6.436 -24.075 1.00 83.94 88 ARG A N 1
ATOM 683 C CA . ARG A 1 88 ? 11.918 -5.061 -23.603 1.00 83.94 88 ARG A CA 1
ATOM 684 C C . ARG A 1 88 ? 13.310 -4.577 -23.241 1.00 83.94 88 ARG A C 1
ATOM 686 O O . ARG A 1 88 ? 14.147 -5.345 -22.758 1.00 83.94 88 ARG A O 1
ATOM 693 N N . ALA A 1 89 ? 13.522 -3.292 -23.459 1.00 82.31 89 ALA A N 1
ATOM 694 C CA . ALA A 1 89 ? 14.665 -2.577 -22.933 1.00 82.31 89 ALA A CA 1
ATOM 695 C C . ALA A 1 89 ? 14.364 -2.055 -21.523 1.00 82.31 89 ALA A C 1
ATOM 697 O O . ALA A 1 89 ? 13.277 -1.546 -21.253 1.00 82.31 89 ALA A O 1
ATOM 698 N N . GLN A 1 90 ? 15.323 -2.200 -20.616 1.00 79.19 90 GLN A N 1
ATOM 699 C CA . GLN A 1 90 ? 15.218 -1.713 -19.246 1.00 79.19 90 GLN A CA 1
ATOM 700 C C . GLN A 1 90 ? 16.494 -0.978 -18.851 1.00 79.19 90 GLN A C 1
ATOM 702 O O . GLN A 1 90 ? 17.570 -1.575 -18.968 1.00 79.19 90 GLN A O 1
ATOM 707 N N . PRO A 1 91 ? 16.402 0.251 -18.319 1.00 78.31 91 PRO A N 1
ATOM 708 C CA . PRO A 1 91 ? 17.519 0.826 -17.594 1.00 78.31 91 PRO A CA 1
ATOM 709 C C . PRO A 1 91 ? 17.753 0.008 -16.319 1.00 78.31 91 PRO A C 1
ATOM 711 O O . PRO A 1 91 ? 16.829 -0.324 -15.570 1.00 78.31 91 PRO A O 1
ATOM 714 N N . ARG A 1 92 ? 19.003 -0.382 -16.094 1.00 78.06 92 ARG A N 1
ATOM 715 C CA . ARG A 1 92 ? 19.460 -1.106 -14.908 1.00 78.06 92 ARG A CA 1
ATOM 716 C C . ARG A 1 92 ? 20.592 -0.310 -14.282 1.00 78.06 92 ARG A C 1
ATOM 718 O O . ARG A 1 92 ? 21.477 0.157 -14.991 1.00 78.06 92 ARG A O 1
ATOM 725 N N . SER A 1 93 ? 20.586 -0.188 -12.959 1.00 77.31 93 SER A N 1
ATOM 726 C CA . SER A 1 93 ? 21.713 0.428 -12.263 1.00 77.31 93 SER A CA 1
ATOM 727 C C . SER A 1 93 ? 22.941 -0.473 -12.363 1.00 77.31 93 SER A C 1
ATOM 729 O O . SER A 1 93 ? 22.884 -1.652 -12.006 1.00 77.31 93 SER A O 1
ATOM 731 N N . GLU A 1 94 ? 24.031 0.085 -12.883 1.00 73.69 94 GLU A N 1
ATOM 732 C CA . GLU A 1 94 ? 25.359 -0.526 -12.824 1.00 73.69 94 GLU A CA 1
ATOM 733 C C . GLU A 1 94 ? 26.002 -0.244 -11.465 1.00 73.69 94 GLU A C 1
ATOM 735 O O . GLU A 1 94 ? 26.574 -1.130 -10.836 1.00 73.69 94 GLU A O 1
ATOM 740 N N . SER A 1 95 ? 25.846 0.990 -10.985 1.00 73.81 95 SER A N 1
ATOM 741 C CA . SER A 1 95 ? 26.351 1.439 -9.697 1.00 73.81 95 SER A CA 1
ATOM 742 C C . SER A 1 95 ? 25.407 2.475 -9.100 1.00 73.81 95 SER A C 1
ATOM 744 O O . SER A 1 95 ? 25.214 3.566 -9.640 1.00 73.81 95 SER A O 1
ATOM 746 N N . LEU A 1 96 ? 24.849 2.142 -7.937 1.00 73.81 96 LEU A N 1
ATOM 747 C CA . LEU A 1 96 ? 24.002 3.051 -7.163 1.00 73.81 96 LEU A CA 1
ATOM 748 C C . LEU A 1 96 ? 24.802 4.218 -6.564 1.00 73.81 96 LEU A C 1
ATOM 750 O O . LEU A 1 96 ? 24.223 5.247 -6.238 1.00 73.81 96 LEU A O 1
ATOM 754 N N . LEU A 1 97 ? 26.124 4.065 -6.428 1.00 72.25 97 LEU A N 1
ATOM 755 C CA . LEU A 1 97 ? 27.010 5.081 -5.856 1.00 72.25 97 LEU A CA 1
ATOM 756 C C . LEU A 1 97 ? 27.360 6.180 -6.864 1.00 72.25 97 LEU A C 1
ATOM 758 O O . LEU A 1 97 ? 27.517 7.335 -6.483 1.00 72.25 97 LEU A O 1
ATOM 762 N N . THR A 1 98 ? 27.498 5.818 -8.143 1.00 73.44 98 THR A N 1
ATOM 763 C CA . THR A 1 98 ? 27.883 6.743 -9.225 1.00 73.44 98 THR A CA 1
ATOM 764 C C . THR A 1 98 ? 26.698 7.173 -10.088 1.00 73.44 98 THR A C 1
ATOM 766 O O . THR A 1 98 ? 26.853 8.057 -10.924 1.00 73.44 98 THR A O 1
ATOM 769 N N . GLY A 1 99 ? 25.525 6.553 -9.909 1.00 65.88 99 GLY A N 1
ATOM 770 C CA . GLY A 1 99 ? 24.328 6.825 -10.709 1.00 65.88 99 GLY A CA 1
ATOM 771 C C . GLY A 1 99 ? 24.404 6.300 -12.147 1.00 65.88 99 GLY A C 1
ATOM 772 O O . GLY A 1 99 ? 23.567 6.655 -12.970 1.00 65.88 99 GLY A O 1
ATOM 773 N N . GLN A 1 100 ? 25.396 5.465 -12.468 1.00 70.12 100 GLN A N 1
ATOM 774 C CA . GLN A 1 100 ? 25.572 4.904 -13.808 1.00 70.12 100 GLN A CA 1
ATOM 775 C C . GLN A 1 100 ? 24.497 3.849 -14.107 1.00 70.12 100 GLN A C 1
ATOM 777 O O . GLN A 1 100 ? 24.236 2.954 -13.290 1.00 70.12 100 GLN A O 1
ATOM 782 N N . LEU A 1 101 ? 23.881 3.952 -15.289 1.00 74.31 101 LEU A N 1
ATOM 783 C CA . LEU A 1 101 ? 22.794 3.089 -15.755 1.00 74.31 101 LEU A CA 1
ATOM 784 C C . LEU A 1 101 ? 23.177 2.421 -17.076 1.00 74.31 101 LEU A C 1
ATOM 786 O O . LEU A 1 101 ? 23.518 3.111 -18.026 1.00 74.31 101 LEU A O 1
ATOM 790 N N . TYR A 1 102 ? 23.025 1.106 -17.196 1.00 72.81 102 TYR A N 1
ATOM 791 C CA . TYR A 1 102 ? 23.163 0.412 -18.478 1.00 72.81 102 TYR A CA 1
ATOM 792 C C . TYR A 1 102 ? 21.800 -0.041 -19.005 1.00 72.81 102 TYR A C 1
ATOM 794 O O . TYR A 1 102 ? 20.856 -0.260 -18.240 1.00 72.81 102 TYR A O 1
ATOM 802 N N . ILE A 1 103 ? 21.689 -0.206 -20.325 1.00 77.06 103 ILE A N 1
ATOM 803 C CA . ILE A 1 103 ? 20.462 -0.700 -20.954 1.00 77.06 103 ILE A CA 1
ATOM 804 C C . ILE A 1 103 ? 20.551 -2.217 -21.103 1.00 77.06 103 ILE A C 1
ATOM 806 O O . ILE A 1 103 ? 21.394 -2.763 -21.818 1.00 77.06 103 ILE A O 1
ATOM 810 N N . SER A 1 104 ? 19.644 -2.908 -20.424 1.00 79.69 104 SER A N 1
ATOM 811 C CA . SER A 1 104 ? 19.507 -4.357 -20.494 1.00 79.69 104 SER A CA 1
ATOM 812 C C . SER A 1 104 ? 18.375 -4.736 -21.440 1.00 79.69 104 SER A C 1
ATOM 814 O O . SER A 1 104 ? 17.256 -4.237 -21.309 1.00 79.69 104 SER A O 1
ATOM 816 N N . LEU A 1 105 ? 18.660 -5.642 -22.377 1.00 82.00 105 LEU A N 1
ATOM 817 C CA . LEU A 1 105 ? 17.662 -6.241 -23.258 1.00 82.00 105 LEU A CA 1
ATOM 818 C C . LEU A 1 105 ? 17.259 -7.608 -22.701 1.00 82.00 105 LEU A C 1
ATOM 820 O O . LEU A 1 105 ? 18.074 -8.534 -22.615 1.00 82.00 105 LEU A O 1
ATOM 824 N N . GLY A 1 106 ? 15.990 -7.746 -22.321 1.00 83.56 106 GLY A N 1
ATOM 825 C CA . GLY A 1 106 ? 15.476 -8.949 -21.669 1.00 83.56 106 GLY A CA 1
ATOM 826 C C . GLY A 1 106 ? 14.051 -9.293 -22.080 1.00 83.56 106 GLY A C 1
ATOM 827 O O . GLY A 1 106 ? 13.317 -8.454 -22.589 1.00 83.56 106 GLY A O 1
ATOM 828 N N . PHE A 1 107 ? 13.662 -10.547 -21.852 1.00 84.75 107 PHE A N 1
ATOM 829 C CA . PHE A 1 107 ? 12.281 -10.994 -22.029 1.00 84.75 107 PHE A CA 1
ATOM 830 C C . PHE A 1 107 ? 11.525 -10.856 -20.714 1.00 84.75 107 PHE A C 1
ATOM 832 O O . PHE A 1 107 ? 11.964 -11.384 -19.691 1.00 84.75 107 PHE A O 1
ATOM 839 N N . ILE A 1 108 ? 10.390 -10.166 -20.750 1.00 81.81 108 ILE A N 1
ATOM 840 C CA . ILE A 1 108 ? 9.537 -9.944 -19.585 1.00 81.81 108 ILE A CA 1
ATOM 841 C C . ILE A 1 108 ? 8.264 -10.765 -19.759 1.00 81.81 108 ILE A C 1
ATOM 843 O O . ILE A 1 108 ? 7.520 -10.581 -20.725 1.00 81.81 108 ILE A O 1
ATOM 847 N N . ALA A 1 109 ? 8.016 -11.679 -18.818 1.00 75.44 109 ALA A N 1
ATOM 848 C CA . ALA A 1 109 ? 6.781 -12.452 -18.783 1.00 75.44 109 ALA A CA 1
ATOM 849 C C . ALA A 1 109 ? 5.582 -11.499 -18.629 1.00 75.44 109 ALA A C 1
ATOM 851 O O . ALA A 1 109 ? 5.597 -10.629 -17.761 1.00 75.44 109 ALA A O 1
ATOM 852 N N . ASN A 1 110 ? 4.555 -11.662 -19.469 1.00 71.88 110 ASN A N 1
ATOM 853 C CA . ASN A 1 110 ? 3.344 -10.827 -19.483 1.00 71.88 110 ASN A CA 1
ATOM 854 C C . ASN A 1 110 ? 3.588 -9.324 -19.732 1.00 71.88 110 ASN A C 1
ATOM 856 O O . ASN A 1 110 ? 2.862 -8.483 -19.205 1.00 71.88 110 ASN A O 1
ATOM 860 N N . ALA A 1 111 ? 4.593 -8.961 -20.536 1.00 73.56 111 ALA A N 1
ATOM 861 C CA . ALA A 1 111 ? 4.736 -7.577 -20.984 1.00 73.56 111 ALA A CA 1
ATOM 862 C C . ALA A 1 111 ? 3.482 -7.127 -21.755 1.00 73.56 111 ALA A C 1
ATOM 864 O O . ALA A 1 111 ? 3.028 -7.833 -22.658 1.00 73.56 111 ALA A O 1
ATOM 865 N N . ALA A 1 112 ? 2.951 -5.943 -21.430 1.00 75.19 112 ALA A N 1
ATOM 866 C CA . ALA A 1 112 ? 1.815 -5.371 -22.151 1.00 75.19 112 ALA A CA 1
ATOM 867 C C . ALA A 1 112 ? 2.120 -5.324 -23.663 1.00 75.19 112 ALA A C 1
ATOM 869 O O . ALA A 1 112 ? 3.237 -4.927 -24.025 1.00 75.19 112 ALA A O 1
ATOM 870 N N . PRO A 1 113 ? 1.196 -5.746 -24.548 1.00 72.56 113 PRO A N 1
ATOM 871 C CA . PRO A 1 113 ? 1.390 -5.634 -25.987 1.00 72.56 113 PRO A CA 1
ATOM 872 C C . PRO A 1 113 ? 1.581 -4.170 -26.370 1.00 72.56 113 PRO A C 1
ATOM 874 O O . PRO A 1 113 ? 0.776 -3.317 -26.006 1.00 72.56 113 PRO A O 1
ATOM 877 N N . VAL A 1 114 ? 2.657 -3.890 -27.096 1.00 75.19 114 VAL A N 1
ATOM 878 C CA . VAL A 1 114 ? 2.979 -2.547 -27.572 1.00 75.19 114 VAL A CA 1
ATOM 879 C C . VAL A 1 114 ? 3.010 -2.596 -29.099 1.00 75.19 114 VAL A C 1
ATOM 881 O O . VAL A 1 114 ? 3.601 -3.540 -29.636 1.00 75.19 114 VAL A O 1
ATOM 884 N N . PRO A 1 115 ? 2.374 -1.642 -29.809 1.00 72.38 115 PRO A N 1
ATOM 885 C CA . PRO A 1 115 ? 2.497 -1.545 -31.257 1.00 72.38 115 PRO A CA 1
ATOM 886 C C . PRO A 1 115 ? 3.975 -1.438 -31.634 1.00 72.38 115 PRO A C 1
ATOM 888 O O . PRO A 1 115 ? 4.677 -0.546 -31.166 1.00 72.38 115 PRO A O 1
ATOM 891 N N . PHE A 1 116 ? 4.453 -2.372 -32.451 1.00 72.62 116 PHE A N 1
ATOM 892 C CA . PHE A 1 116 ? 5.824 -2.373 -32.941 1.00 72.62 116 PHE A CA 1
ATOM 893 C C . PHE A 1 116 ? 5.796 -2.225 -34.456 1.00 72.62 116 PHE A C 1
ATOM 895 O O . PHE A 1 116 ? 5.363 -3.139 -35.162 1.00 72.62 116 PHE A O 1
ATOM 902 N N . ASP A 1 117 ? 6.224 -1.061 -34.935 1.00 77.19 117 ASP A N 1
ATOM 903 C CA . ASP A 1 117 ? 6.350 -0.793 -36.360 1.00 77.19 117 ASP A CA 1
ATOM 904 C C . ASP A 1 117 ? 7.697 -1.323 -36.866 1.00 77.19 117 ASP A C 1
ATOM 906 O O . ASP A 1 117 ? 8.764 -0.801 -36.548 1.00 77.19 117 ASP A O 1
ATOM 910 N N . VAL A 1 118 ? 7.628 -2.396 -37.652 1.00 74.00 118 VAL A N 1
ATOM 911 C CA . VAL A 1 118 ? 8.788 -3.063 -38.260 1.00 74.00 118 VAL A CA 1
ATOM 912 C C . VAL A 1 118 ? 9.365 -2.221 -39.404 1.00 74.00 118 VAL A C 1
ATOM 914 O O . VAL A 1 118 ? 10.522 -2.386 -39.770 1.00 74.00 118 VAL A O 1
ATOM 917 N N . SER A 1 119 ? 8.581 -1.316 -39.991 1.00 74.00 119 SER A N 1
ATOM 918 C CA . SER A 1 119 ? 9.014 -0.447 -41.088 1.00 74.00 119 SER A CA 1
ATOM 919 C C . SER A 1 119 ? 9.541 0.905 -40.608 1.00 74.00 119 SER A C 1
ATOM 921 O O . SER A 1 119 ? 10.008 1.695 -41.428 1.00 74.00 119 SER A O 1
ATOM 923 N N . ALA A 1 120 ? 9.507 1.169 -39.300 1.00 70.88 120 ALA A N 1
ATOM 924 C CA . ALA A 1 120 ? 10.091 2.370 -38.734 1.00 70.88 120 ALA A CA 1
ATOM 925 C C . ALA A 1 120 ? 11.619 2.370 -38.924 1.00 70.88 120 ALA A C 1
ATOM 927 O O . ALA A 1 120 ? 12.324 1.435 -38.537 1.00 70.88 120 ALA A O 1
ATOM 928 N N . GLN A 1 121 ? 12.133 3.448 -39.519 1.00 67.62 121 GLN A N 1
ATOM 929 C CA . GLN A 1 121 ? 13.549 3.797 -39.486 1.00 67.62 121 GLN A CA 1
ATOM 930 C C . GLN A 1 121 ? 13.703 5.106 -38.693 1.00 67.62 121 GLN A C 1
ATOM 932 O O . GLN A 1 121 ? 13.281 6.147 -39.202 1.00 67.62 121 GLN A O 1
ATOM 937 N N . PRO A 1 122 ? 14.311 5.082 -37.490 1.00 64.12 122 PRO A N 1
ATOM 938 C CA . PRO A 1 122 ? 14.961 3.939 -36.835 1.00 64.12 122 PRO A CA 1
ATOM 939 C C . PRO A 1 122 ? 13.978 2.959 -36.178 1.00 64.12 122 PRO A C 1
ATOM 941 O O . PRO A 1 122 ? 12.829 3.293 -35.901 1.00 64.12 122 PRO A O 1
ATOM 944 N N . LEU A 1 123 ? 14.446 1.736 -35.926 1.00 69.44 123 LEU A N 1
ATOM 945 C CA . LEU A 1 123 ? 13.635 0.684 -35.316 1.00 69.44 123 LEU A CA 1
ATOM 946 C C . LEU A 1 123 ? 13.485 0.929 -33.818 1.00 69.44 123 LEU A C 1
ATOM 948 O O . LEU A 1 123 ? 14.486 1.164 -33.157 1.00 69.44 123 LEU A O 1
ATOM 952 N N . ILE A 1 124 ? 12.284 0.794 -33.260 1.00 73.19 124 ILE A N 1
ATOM 953 C CA . ILE A 1 124 ? 12.003 1.228 -31.888 1.00 73.19 124 ILE A CA 1
ATOM 954 C C . ILE A 1 124 ? 11.645 0.044 -30.964 1.00 73.19 124 ILE A C 1
ATOM 956 O O . ILE A 1 124 ? 10.510 -0.423 -30.938 1.00 73.19 124 ILE A O 1
ATOM 960 N N . ILE A 1 125 ? 12.592 -0.436 -30.155 1.00 77.56 125 ILE A N 1
ATOM 961 C CA . ILE A 1 125 ? 12.415 -1.471 -29.122 1.00 77.56 125 ILE A CA 1
ATOM 962 C C . ILE A 1 125 ? 11.599 -0.928 -27.944 1.00 77.56 125 ILE A C 1
ATOM 964 O O . ILE A 1 125 ? 12.059 -0.021 -27.267 1.00 77.56 125 ILE A O 1
ATOM 968 N N . PRO A 1 126 ? 10.464 -1.524 -27.565 1.00 78.75 126 PRO A N 1
ATOM 969 C CA . PRO A 1 126 ? 9.716 -1.036 -26.416 1.00 78.75 126 PRO A CA 1
ATOM 970 C C . PRO A 1 126 ? 10.501 -1.145 -25.098 1.00 78.75 126 PRO A C 1
ATOM 972 O O . PRO A 1 126 ? 11.151 -2.161 -24.827 1.00 78.75 126 PRO A O 1
ATOM 975 N N . THR A 1 127 ? 10.425 -0.121 -24.256 1.00 80.06 127 THR A N 1
ATOM 976 C CA . THR A 1 127 ? 11.045 -0.094 -22.927 1.00 80.06 127 THR A CA 1
ATOM 977 C C . THR A 1 127 ? 10.016 -0.360 -21.839 1.00 80.06 127 THR A C 1
ATOM 979 O O . THR A 1 127 ? 8.806 -0.254 -22.047 1.00 80.06 127 THR A O 1
ATOM 982 N N . VAL A 1 128 ? 10.497 -0.720 -20.655 1.00 81.94 128 VAL A N 1
ATOM 983 C CA . VAL A 1 128 ? 9.695 -0.626 -19.435 1.00 81.94 128 VAL A CA 1
ATOM 984 C C . VAL A 1 128 ? 10.485 0.116 -18.355 1.00 81.94 128 VAL A C 1
ATOM 986 O O . VAL A 1 128 ? 11.721 0.078 -18.392 1.00 81.94 128 VAL A O 1
ATOM 989 N N . PRO A 1 129 ? 9.802 0.751 -17.385 1.00 77.06 129 PRO A N 1
ATOM 990 C CA . PRO A 1 129 ? 10.470 1.437 -16.286 1.00 77.06 129 PRO A CA 1
ATOM 991 C C . PRO A 1 129 ? 11.428 0.510 -15.535 1.00 77.06 129 PRO A C 1
ATOM 993 O O . PRO A 1 129 ? 11.119 -0.672 -15.311 1.00 77.06 129 PRO A O 1
ATOM 996 N N . GLY A 1 130 ? 12.585 1.053 -15.161 1.00 76.50 130 GLY A N 1
ATOM 997 C CA . GLY A 1 130 ? 13.548 0.369 -14.311 1.00 76.50 130 GLY A CA 1
ATOM 998 C C . GLY A 1 130 ? 13.056 0.263 -12.867 1.00 76.50 130 GLY A C 1
ATOM 999 O O . GLY A 1 130 ? 12.027 0.812 -12.472 1.00 76.50 130 GLY A O 1
ATOM 1000 N N . GLU A 1 131 ? 13.783 -0.510 -12.064 1.00 78.81 131 GLU A N 1
ATOM 1001 C CA . GLU A 1 131 ? 13.403 -0.768 -10.669 1.00 78.81 131 GLU A CA 1
ATOM 1002 C C . GLU A 1 131 ? 13.598 0.467 -9.772 1.00 78.81 131 GLU A C 1
ATOM 1004 O O . GLU A 1 131 ? 12.833 0.668 -8.831 1.00 78.81 131 GLU A O 1
ATOM 1009 N N . LEU A 1 132 ? 14.578 1.325 -10.080 1.00 75.00 132 LEU A N 1
ATOM 1010 C CA . LEU A 1 132 ? 14.836 2.553 -9.323 1.00 75.00 132 LEU A CA 1
ATOM 1011 C C . LEU A 1 132 ? 13.727 3.588 -9.542 1.00 75.00 132 LEU A C 1
ATOM 1013 O O . LEU A 1 132 ? 13.298 4.258 -8.607 1.00 75.00 132 LEU A O 1
ATOM 1017 N N . GLU A 1 133 ? 13.253 3.716 -10.776 1.00 73.25 133 GLU A N 1
ATOM 1018 C CA . GLU A 1 133 ? 12.153 4.600 -11.148 1.00 73.25 133 GLU A CA 1
ATOM 1019 C C . GLU A 1 133 ? 10.862 4.159 -10.454 1.00 73.25 133 GLU A C 1
ATOM 1021 O O . GLU A 1 133 ? 10.213 4.970 -9.797 1.00 73.25 133 GLU A O 1
ATOM 1026 N N . LYS A 1 134 ? 10.554 2.855 -10.472 1.00 76.62 134 LYS A N 1
ATOM 1027 C CA . LYS A 1 134 ? 9.414 2.304 -9.721 1.00 76.62 134 LYS A CA 1
ATOM 1028 C C . LYS A 1 134 ? 9.520 2.568 -8.220 1.00 76.62 134 LYS A C 1
ATOM 1030 O O . LYS A 1 134 ? 8.515 2.858 -7.580 1.00 76.62 134 LYS A O 1
ATOM 1035 N N . MET A 1 135 ? 10.720 2.468 -7.645 1.00 81.25 135 MET A N 1
ATOM 1036 C CA . MET A 1 135 ? 10.933 2.770 -6.228 1.00 81.25 135 MET A CA 1
ATOM 1037 C C . MET A 1 135 ? 10.661 4.247 -5.925 1.00 81.25 135 MET A C 1
ATOM 1039 O O . MET A 1 135 ? 10.012 4.549 -4.929 1.00 81.25 135 MET A O 1
ATOM 1043 N N . GLN A 1 136 ? 11.106 5.167 -6.785 1.00 78.12 136 GLN A N 1
ATOM 1044 C CA . GLN A 1 136 ? 10.815 6.597 -6.638 1.00 78.12 136 GLN A CA 1
ATOM 1045 C C . GLN A 1 136 ? 9.312 6.882 -6.730 1.00 78.12 136 GLN A C 1
ATOM 1047 O O . GLN A 1 136 ? 8.784 7.602 -5.886 1.00 78.12 136 GLN A O 1
ATOM 1052 N N . GLU A 1 137 ? 8.608 6.264 -7.684 1.00 82.44 137 GLU A N 1
ATOM 1053 C CA . GLU A 1 137 ? 7.147 6.360 -7.791 1.00 82.44 137 GLU A CA 1
ATOM 1054 C C . GLU A 1 137 ? 6.453 5.851 -6.522 1.00 82.44 137 GLU A C 1
ATOM 1056 O O . GLU A 1 137 ? 5.538 6.494 -6.012 1.00 82.44 137 GLU A O 1
ATOM 1061 N N . GLN A 1 138 ? 6.908 4.726 -5.967 1.00 81.12 138 GLN A N 1
ATOM 1062 C CA . GLN A 1 138 ? 6.372 4.187 -4.716 1.00 81.12 138 GLN A CA 1
ATOM 1063 C C . GLN A 1 138 ? 6.650 5.101 -3.520 1.00 81.12 138 GLN A C 1
ATOM 1065 O O . GLN A 1 138 ? 5.763 5.305 -2.694 1.00 81.12 138 GLN A O 1
ATOM 1070 N N . VAL A 1 139 ? 7.851 5.678 -3.423 1.00 85.31 139 VAL A N 1
ATOM 1071 C CA . VAL A 1 139 ? 8.189 6.644 -2.368 1.00 85.31 139 VAL A CA 1
ATOM 1072 C C . VAL A 1 139 ? 7.315 7.887 -2.489 1.00 85.31 139 VAL A C 1
ATOM 1074 O O . VAL A 1 139 ? 6.769 8.330 -1.481 1.00 85.31 139 VAL A O 1
ATOM 1077 N N . GLN A 1 140 ? 7.095 8.397 -3.702 1.00 82.81 140 GLN A N 1
ATOM 1078 C CA . GLN A 1 140 ? 6.192 9.524 -3.922 1.00 82.81 140 GLN A CA 1
ATOM 1079 C C . GLN A 1 140 ? 4.757 9.175 -3.518 1.00 82.81 140 GLN A C 1
ATOM 1081 O O . GLN A 1 140 ? 4.131 9.932 -2.789 1.00 82.81 140 GLN A O 1
ATOM 1086 N N . GLN A 1 141 ? 4.264 7.985 -3.871 1.00 83.38 141 GLN A N 1
ATOM 1087 C CA . GLN A 1 141 ? 2.945 7.516 -3.433 1.00 83.38 141 GLN A CA 1
ATOM 1088 C C . GLN A 1 141 ? 2.830 7.399 -1.906 1.00 83.38 141 GLN A C 1
ATOM 1090 O O . GLN A 1 141 ? 1.756 7.636 -1.355 1.00 83.38 141 GLN A O 1
ATOM 1095 N N . ILE A 1 142 ? 3.904 7.018 -1.208 1.00 83.25 142 ILE A N 1
ATOM 1096 C CA . ILE A 1 142 ? 3.939 6.986 0.261 1.00 83.25 142 ILE A CA 1
ATOM 1097 C C . ILE A 1 142 ? 3.896 8.409 0.822 1.00 83.25 142 ILE A C 1
ATOM 1099 O O . ILE A 1 142 ? 3.121 8.659 1.744 1.00 83.25 142 ILE A O 1
ATOM 1103 N N . ILE A 1 143 ? 4.682 9.330 0.257 1.00 82.44 143 ILE A N 1
ATOM 1104 C CA . ILE A 1 143 ? 4.675 10.750 0.632 1.00 82.44 143 ILE A CA 1
ATOM 1105 C C . ILE A 1 143 ? 3.269 11.323 0.442 1.00 82.44 143 ILE A C 1
ATOM 1107 O O . ILE A 1 143 ? 2.710 11.875 1.384 1.00 82.44 143 ILE A O 1
ATOM 1111 N N . ASP A 1 144 ? 2.648 11.093 -0.713 1.00 83.88 144 ASP A N 1
ATOM 1112 C CA . ASP A 1 144 ? 1.307 11.582 -1.030 1.00 83.88 144 ASP A CA 1
ATOM 1113 C C . ASP A 1 144 ? 0.248 10.989 -0.089 1.00 83.88 144 ASP A C 1
ATOM 1115 O O . ASP A 1 144 ? -0.640 11.697 0.389 1.00 83.88 144 ASP A O 1
ATOM 1119 N N . LYS A 1 145 ? 0.333 9.691 0.232 1.00 74.81 145 LYS A N 1
ATOM 1120 C CA . LYS A 1 145 ? -0.565 9.057 1.211 1.00 74.81 145 LYS A CA 1
ATOM 1121 C C . LYS A 1 145 ? -0.374 9.614 2.619 1.00 74.81 145 LYS A C 1
ATOM 1123 O O . LYS A 1 145 ? -1.360 9.771 3.334 1.00 74.81 145 LYS A O 1
ATOM 1128 N N . PHE A 1 146 ? 0.859 9.915 3.019 1.00 74.19 146 PHE A N 1
ATOM 1129 C CA . PHE A 1 146 ? 1.158 10.477 4.335 1.00 74.19 146 PHE A CA 1
ATOM 1130 C C . PHE A 1 146 ? 0.720 11.944 4.449 1.00 74.19 146 PHE A C 1
ATOM 1132 O O . PHE A 1 146 ? 0.130 12.333 5.454 1.00 74.19 146 PHE A O 1
ATOM 1139 N N . SER A 1 147 ? 0.924 12.745 3.401 1.00 72.88 147 SER A N 1
ATOM 1140 C CA . SER A 1 147 ? 0.452 14.133 3.332 1.00 72.88 147 SER A CA 1
ATOM 1141 C C . SER A 1 147 ? -1.074 14.257 3.387 1.00 72.88 147 SER A C 1
ATOM 1143 O O . SER A 1 147 ? -1.578 15.292 3.812 1.00 72.88 147 SER A O 1
ATOM 1145 N N . ASN A 1 148 ? -1.806 13.209 3.003 1.00 74.69 148 ASN A N 1
ATOM 1146 C CA . ASN A 1 148 ? -3.269 13.173 3.016 1.00 74.69 148 ASN A CA 1
ATOM 1147 C C . ASN A 1 148 ? -3.878 12.577 4.298 1.00 74.69 148 ASN A C 1
ATOM 1149 O O . ASN A 1 148 ? -5.085 12.351 4.333 1.00 74.69 148 ASN A O 1
ATOM 1153 N N . VAL A 1 149 ? -3.098 12.303 5.352 1.00 77.38 149 VAL A N 1
ATOM 1154 C CA . VAL A 1 149 ? -3.660 11.829 6.629 1.00 77.38 149 VAL A CA 1
ATOM 1155 C C . VAL A 1 149 ? -4.493 12.956 7.265 1.00 77.38 149 VAL A C 1
ATOM 1157 O O . VAL A 1 149 ? -3.920 13.981 7.648 1.00 77.38 149 VAL A O 1
ATOM 1160 N N . PRO A 1 150 ? -5.824 12.800 7.428 1.00 76.19 150 PRO A N 1
ATOM 1161 C CA . PRO A 1 150 ? -6.684 13.865 7.932 1.00 76.19 150 PRO A CA 1
ATOM 1162 C C . PRO A 1 150 ? -6.589 13.942 9.460 1.00 76.19 150 PRO A C 1
ATOM 1164 O O . PRO A 1 150 ? -7.454 13.471 10.201 1.00 76.19 150 PRO A O 1
ATOM 1167 N N . VAL A 1 151 ? -5.513 14.555 9.959 1.00 80.44 151 VAL A N 1
ATOM 1168 C CA . VAL A 1 151 ? -5.274 14.734 11.403 1.00 80.44 151 VAL A CA 1
ATOM 1169 C C . VAL A 1 151 ? -6.444 15.467 12.073 1.00 80.44 151 VAL A C 1
ATOM 1171 O O . VAL A 1 151 ? -6.773 15.178 13.224 1.00 80.44 151 VAL A O 1
ATOM 1174 N N . GLN A 1 152 ? -7.127 16.363 11.348 1.00 78.38 152 GLN A N 1
ATOM 1175 C CA . GLN A 1 152 ? -8.302 17.077 11.851 1.00 78.38 152 GLN A CA 1
ATOM 1176 C C . GLN A 1 152 ? -9.499 16.146 12.105 1.00 78.38 152 GLN A C 1
ATOM 1178 O O . GLN A 1 152 ? -10.175 16.304 13.120 1.00 78.38 152 GLN A O 1
ATOM 1183 N N . GLU A 1 153 ? -9.747 15.159 11.239 1.00 80.62 153 GLU A N 1
ATOM 1184 C CA . GLU A 1 153 ? -10.830 14.182 11.435 1.00 80.62 153 GLU A CA 1
ATOM 1185 C C . GLU A 1 153 ? -10.541 13.268 12.627 1.00 80.62 153 GLU A C 1
ATOM 1187 O O . GLU A 1 153 ? -11.423 13.011 13.446 1.00 80.62 153 GLU A O 1
ATOM 1192 N N . ILE A 1 154 ? -9.286 12.832 12.774 1.00 82.44 154 ILE A N 1
ATOM 1193 C CA . ILE A 1 154 ? -8.845 12.014 13.912 1.00 82.44 154 ILE A CA 1
ATOM 1194 C C . ILE A 1 154 ? -9.044 12.787 15.224 1.00 82.44 154 ILE A C 1
ATOM 1196 O O . ILE A 1 154 ? -9.619 12.253 16.175 1.00 82.44 154 ILE A O 1
ATOM 1200 N N . ALA A 1 155 ? -8.633 14.058 15.266 1.00 82.06 155 ALA A N 1
ATOM 1201 C CA . ALA A 1 155 ? -8.821 14.919 16.431 1.00 82.06 155 ALA A CA 1
ATOM 1202 C C . ALA A 1 155 ? -10.309 15.173 16.735 1.00 82.06 155 ALA A C 1
ATOM 1204 O O . ALA A 1 155 ? -10.720 15.119 17.896 1.00 82.06 155 ALA A O 1
ATOM 1205 N N . GLY A 1 156 ? -11.128 15.400 15.702 1.00 85.00 156 GLY A N 1
ATOM 1206 C CA . GLY A 1 156 ? -12.571 15.603 15.835 1.00 85.00 156 GLY A CA 1
ATOM 1207 C C . GLY A 1 156 ? -13.292 14.378 16.401 1.00 85.00 156 GLY A C 1
ATOM 1208 O O . GLY A 1 156 ? -14.034 14.494 17.377 1.00 85.00 156 GLY A O 1
ATOM 1209 N N . ASN A 1 157 ? -13.020 13.193 15.850 1.00 85.81 157 ASN A N 1
ATOM 1210 C CA . ASN A 1 157 ? -13.618 11.932 16.294 1.00 85.81 157 ASN A CA 1
ATOM 1211 C C . ASN A 1 157 ? -13.188 11.559 17.718 1.00 85.81 157 ASN A C 1
ATOM 1213 O O . ASN A 1 157 ? -14.008 11.100 18.518 1.00 85.81 157 ASN A O 1
ATOM 1217 N N . PHE A 1 158 ? -11.920 11.798 18.067 1.00 87.25 158 PHE A N 1
ATOM 1218 C CA . PHE A 1 158 ? -11.418 11.573 19.420 1.00 87.25 158 PHE A CA 1
ATOM 1219 C C . PHE A 1 158 ? -12.089 12.505 20.437 1.00 87.25 158 PHE A C 1
ATOM 1221 O O . PHE A 1 158 ? -12.577 12.044 21.470 1.00 87.25 158 PHE A O 1
ATOM 1228 N N . ASN A 1 159 ? -12.194 13.802 20.126 1.00 86.38 159 ASN A N 1
ATOM 1229 C CA . ASN A 1 159 ? -12.855 14.771 20.999 1.00 86.38 159 ASN A CA 1
ATOM 1230 C C . ASN A 1 159 ? -14.359 14.475 21.153 1.00 86.38 159 ASN A C 1
ATOM 1232 O O . ASN A 1 159 ? -14.899 14.557 22.256 1.00 86.38 159 ASN A O 1
ATOM 1236 N N . GLY A 1 160 ? -15.026 14.061 20.069 1.00 89.00 160 GLY A N 1
ATOM 1237 C CA . GLY A 1 160 ? -16.417 13.604 20.104 1.00 89.00 160 GLY A CA 1
ATOM 1238 C C . GLY A 1 160 ? -16.607 12.377 20.999 1.00 89.00 160 GLY A C 1
ATOM 1239 O O . GLY A 1 160 ? -17.509 12.359 21.835 1.00 89.00 160 GLY A O 1
ATOM 1240 N N . SER A 1 161 ? -15.707 11.396 20.894 1.00 88.31 161 SER A N 1
ATOM 1241 C CA . SER A 1 161 ? -15.726 10.180 21.718 1.00 88.31 161 SER A CA 1
ATOM 1242 C C . SER A 1 161 ? -15.511 10.484 23.204 1.00 88.31 161 SER A C 1
ATOM 1244 O O . SER A 1 161 ? -16.231 9.954 24.049 1.00 88.31 161 SER A O 1
ATOM 1246 N N . LEU A 1 162 ? -14.571 11.378 23.538 1.00 91.56 162 LEU A N 1
ATOM 1247 C CA . LEU A 1 162 ? -14.362 11.847 24.914 1.00 91.56 162 LEU A CA 1
ATOM 1248 C C . LEU A 1 162 ? -15.583 12.599 25.457 1.00 91.56 162 LEU A C 1
ATOM 1250 O O . LEU A 1 162 ? -15.974 12.390 26.607 1.00 91.56 162 LEU A O 1
ATOM 1254 N N . GLY A 1 163 ? -16.210 13.438 24.630 1.00 92.62 163 GLY A N 1
ATOM 1255 C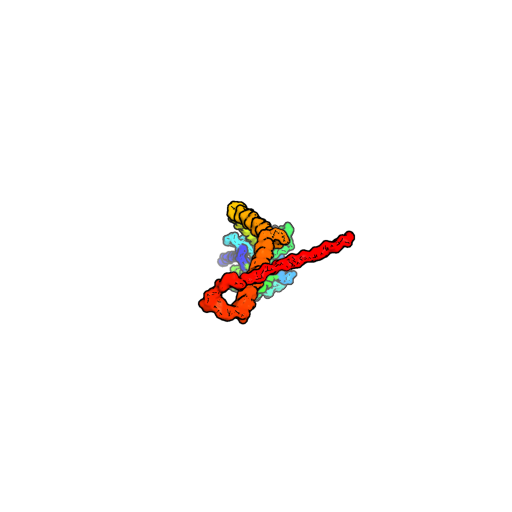 CA . GLY A 1 163 ? -17.438 14.139 24.992 1.00 92.62 163 GLY A CA 1
ATOM 1256 C C . GLY A 1 163 ? -18.589 13.179 25.296 1.00 92.62 163 GLY A C 1
ATOM 1257 O O . GLY A 1 163 ? -19.289 13.349 26.294 1.00 92.62 163 GLY A O 1
ATOM 1258 N N . GLU A 1 164 ? -18.765 12.138 24.484 1.00 90.69 164 GLU A N 1
ATOM 1259 C CA . GLU A 1 164 ? -19.819 11.138 24.677 1.00 90.69 164 GLU A CA 1
ATOM 1260 C C . GLU A 1 164 ? -19.561 10.237 25.895 1.00 90.69 164 GLU A C 1
ATOM 1262 O O . GLU A 1 164 ? -20.470 9.972 26.689 1.00 90.69 164 GLU A O 1
ATOM 1267 N N . ALA A 1 165 ? -18.302 9.855 26.127 1.00 91.56 165 ALA A N 1
ATOM 1268 C CA . ALA A 1 165 ? -17.898 9.151 27.341 1.00 91.56 165 ALA A CA 1
ATOM 1269 C C . ALA A 1 165 ? -18.195 9.989 28.598 1.00 91.56 165 ALA A C 1
ATOM 1271 O O . ALA A 1 165 ? -18.755 9.482 29.573 1.00 91.56 165 ALA A O 1
ATOM 1272 N N . GLN A 1 166 ? -17.904 11.294 28.562 1.00 91.25 166 GLN A N 1
ATOM 1273 C CA . GLN A 1 166 ? -18.204 12.196 29.672 1.00 91.25 166 GLN A CA 1
ATOM 1274 C C . GLN A 1 166 ? -19.715 12.330 29.918 1.00 91.25 166 GLN A C 1
ATOM 1276 O O . GLN A 1 166 ? -20.143 12.340 31.075 1.00 91.25 166 GLN A O 1
ATOM 1281 N N . LYS A 1 167 ? -20.539 12.410 28.863 1.00 91.31 167 LYS A N 1
ATOM 1282 C CA . LYS A 1 167 ? -22.007 12.417 28.997 1.00 91.31 167 LYS A CA 1
ATOM 1283 C C . LYS A 1 167 ? -22.522 11.129 29.627 1.00 91.31 167 LYS A C 1
ATOM 1285 O O . LYS A 1 167 ? -23.324 11.200 30.553 1.00 91.31 167 LYS A O 1
ATOM 1290 N N . THR A 1 168 ? -22.025 9.979 29.174 1.00 92.44 168 THR A N 1
ATOM 1291 C CA . THR A 1 168 ? -22.398 8.665 29.716 1.00 92.44 168 THR A CA 1
ATOM 1292 C C . THR A 1 168 ? -22.083 8.587 31.206 1.00 92.44 168 THR A C 1
ATOM 1294 O O . THR A 1 168 ? -22.933 8.190 32.000 1.00 92.44 168 THR A O 1
ATOM 1297 N N . PHE A 1 169 ? -20.899 9.053 31.612 1.00 91.56 169 PHE A N 1
ATOM 1298 C CA . PHE A 1 169 ? -20.501 9.076 33.018 1.00 91.56 169 PHE A CA 1
ATOM 1299 C C . PHE A 1 169 ? -21.418 9.966 33.868 1.00 91.56 169 PHE A C 1
ATOM 1301 O O . PHE A 1 169 ? -21.822 9.583 34.964 1.00 91.56 169 PHE A O 1
ATOM 1308 N N . ARG A 1 170 ? -21.801 11.142 33.350 1.00 91.06 170 ARG A N 1
ATOM 1309 C CA . ARG A 1 170 ? -22.757 12.033 34.027 1.00 91.06 170 ARG A CA 1
ATOM 1310 C C . ARG A 1 170 ? -24.143 11.405 34.140 1.00 91.06 170 ARG A C 1
ATOM 1312 O O . ARG A 1 170 ? -24.737 11.491 35.209 1.00 91.06 170 ARG A O 1
ATOM 1319 N N . LEU A 1 171 ? -24.640 10.775 33.074 1.00 88.94 171 LEU A N 1
ATOM 1320 C CA . LEU A 1 171 ? -25.938 10.096 33.057 1.00 88.94 171 LEU A CA 1
ATOM 1321 C C . LEU A 1 171 ? -25.974 8.968 34.090 1.00 88.94 171 LEU A C 1
ATOM 1323 O O . LEU A 1 171 ? -26.883 8.903 34.914 1.00 88.94 171 LEU A O 1
ATOM 1327 N N . PHE A 1 172 ? -24.941 8.131 34.087 1.00 88.94 172 PHE A N 1
ATOM 1328 C CA . PHE A 1 172 ? -24.787 7.033 35.029 1.00 88.94 172 PHE A CA 1
ATOM 1329 C C . PHE A 1 172 ? -24.732 7.532 36.481 1.00 88.94 172 PHE A C 1
ATOM 1331 O O . PHE A 1 172 ? -25.482 7.057 37.332 1.00 88.94 172 PHE A O 1
ATOM 1338 N N . ASN A 1 173 ? -23.912 8.549 36.760 1.00 90.19 173 ASN A N 1
ATOM 1339 C CA . ASN A 1 173 ? -23.796 9.122 38.100 1.00 90.19 173 ASN A CA 1
ATOM 1340 C C . ASN A 1 173 ? -25.084 9.820 38.574 1.00 90.19 173 ASN A C 1
ATOM 1342 O O . ASN A 1 173 ? -25.408 9.767 39.754 1.00 90.19 173 ASN A O 1
ATOM 1346 N N . ALA A 1 174 ? -25.820 10.479 37.676 1.00 88.75 174 ALA A N 1
ATOM 1347 C CA . ALA A 1 174 ? -27.026 11.224 38.034 1.00 88.75 174 ALA A CA 1
ATOM 1348 C C . ALA A 1 174 ? -28.276 10.343 38.165 1.00 88.75 174 ALA A C 1
ATOM 1350 O O . ALA A 1 174 ? -29.126 10.635 38.999 1.00 88.75 174 ALA A O 1
ATOM 1351 N N . GLN A 1 175 ? -28.413 9.302 37.339 1.00 85.12 175 GLN A N 1
ATOM 1352 C CA . GLN A 1 175 ? -29.645 8.505 37.259 1.00 85.12 175 GLN A CA 1
ATOM 1353 C C . GLN A 1 175 ? -29.507 7.131 37.908 1.00 85.12 175 GLN A C 1
ATOM 1355 O O . GLN A 1 175 ? -30.435 6.667 38.559 1.00 85.12 175 GLN A O 1
ATOM 1360 N N . VAL A 1 176 ? -28.356 6.475 37.756 1.00 87.31 176 VAL A N 1
ATOM 1361 C CA . VAL A 1 176 ? -28.197 5.073 38.168 1.00 87.31 176 VAL A CA 1
ATOM 1362 C C . VAL A 1 176 ? -27.688 4.967 39.604 1.00 87.31 176 VAL A C 1
ATOM 1364 O O . VAL A 1 176 ? -28.153 4.116 40.359 1.00 87.31 176 VAL A O 1
ATOM 1367 N N . MET A 1 177 ? -26.768 5.842 40.020 1.00 89.75 177 MET A N 1
ATOM 1368 C CA . MET A 1 177 ? -26.222 5.809 41.386 1.00 89.75 177 MET A CA 1
ATOM 1369 C C . MET A 1 177 ? -27.279 6.026 42.486 1.00 89.75 177 MET A C 1
ATOM 1371 O O . MET A 1 177 ? -27.279 5.245 43.439 1.00 89.75 177 MET A O 1
ATOM 1375 N N . PRO A 1 178 ? -28.204 7.004 42.392 1.00 88.62 178 PRO A N 1
ATOM 1376 C CA . PRO A 1 178 ? -29.212 7.203 43.436 1.00 88.62 178 PRO A CA 1
ATOM 1377 C C . PRO A 1 178 ? -30.186 6.024 43.555 1.00 88.62 178 PRO A C 1
ATOM 1379 O O . PRO A 1 178 ? -30.498 5.596 44.665 1.00 88.62 178 PRO A O 1
ATOM 1382 N N . GLU A 1 179 ? -30.607 5.459 42.421 1.00 84.25 179 GLU A N 1
ATOM 1383 C CA . GLU A 1 179 ? -31.476 4.276 42.365 1.00 84.25 179 GLU A CA 1
ATOM 1384 C C . GLU A 1 179 ? -30.792 3.046 42.971 1.00 84.25 179 GLU A C 1
ATOM 1386 O O . GLU A 1 179 ? -31.383 2.340 43.787 1.00 84.25 179 GLU A O 1
ATOM 1391 N N . LEU A 1 180 ? -29.507 2.822 42.670 1.00 86.69 180 LEU A N 1
ATOM 1392 C CA . LEU A 1 180 ? -28.739 1.733 43.281 1.00 86.69 180 LEU A CA 1
ATOM 1393 C C . LEU A 1 180 ? -28.627 1.884 44.801 1.00 86.69 180 LEU A C 1
ATOM 1395 O O . LEU A 1 180 ? -28.769 0.898 45.523 1.00 86.69 180 LEU A O 1
ATOM 1399 N N . HIS A 1 181 ? -28.422 3.103 45.304 1.00 87.06 181 HIS A N 1
ATOM 1400 C CA . HIS A 1 181 ? -28.451 3.361 46.745 1.00 87.06 181 HIS A CA 1
ATOM 1401 C C . HIS A 1 181 ? -29.827 3.053 47.350 1.00 87.06 181 HIS A C 1
ATOM 1403 O O . HIS A 1 181 ? -29.900 2.422 48.407 1.00 87.06 181 HIS A O 1
ATOM 1409 N N . GLY A 1 182 ? -30.910 3.445 46.673 1.00 86.56 182 GLY A N 1
ATOM 1410 C CA . GLY A 1 182 ? -32.279 3.140 47.089 1.00 86.56 182 GLY A CA 1
ATOM 1411 C C . GLY A 1 182 ? -32.539 1.636 47.180 1.00 86.56 182 GLY A C 1
ATOM 1412 O O . GLY A 1 182 ? -32.986 1.144 48.218 1.00 86.56 182 GLY A O 1
ATOM 1413 N N . VAL A 1 183 ? -32.167 0.887 46.141 1.00 88.56 183 VAL A N 1
ATOM 1414 C CA . VAL A 1 183 ? -32.312 -0.576 46.090 1.00 88.56 183 VAL A CA 1
ATOM 1415 C C . VAL A 1 183 ? -31.495 -1.261 47.186 1.00 88.56 183 VAL A C 1
ATOM 1417 O O . VAL A 1 183 ? -31.992 -2.185 47.828 1.00 88.56 183 VAL A O 1
ATOM 1420 N N . LEU A 1 184 ? -30.266 -0.811 47.453 1.00 91.25 184 LEU A N 1
ATOM 1421 C CA . LEU A 1 184 ? -29.435 -1.384 48.517 1.00 91.25 184 LEU A CA 1
ATOM 1422 C C . LEU A 1 184 ? -30.029 -1.144 49.912 1.00 91.25 184 LEU A C 1
ATOM 1424 O O . LEU A 1 184 ? -30.033 -2.059 50.738 1.00 91.25 184 LEU A O 1
ATOM 1428 N N . LEU A 1 185 ? -30.573 0.050 50.173 1.00 89.44 185 LEU A N 1
ATOM 1429 C CA . LEU A 1 185 ? -31.255 0.357 51.435 1.00 89.44 185 LEU A CA 1
ATOM 1430 C C . LEU A 1 185 ? -32.529 -0.474 51.608 1.00 89.44 185 LEU A C 1
ATOM 1432 O O . LEU A 1 185 ? -32.763 -1.036 52.679 1.00 89.44 185 LEU A O 1
ATOM 1436 N N . GLN A 1 186 ? -33.328 -0.595 50.550 1.00 87.38 186 GLN A N 1
ATOM 1437 C CA . GLN A 1 186 ? -34.564 -1.371 50.572 1.00 87.38 186 GLN A CA 1
ATOM 1438 C C . GLN A 1 186 ? -34.296 -2.873 50.714 1.00 87.38 186 GLN A C 1
ATOM 1440 O O . GLN A 1 186 ? -34.994 -3.555 51.465 1.00 87.38 186 GLN A O 1
ATOM 1445 N N . SER A 1 187 ? -33.251 -3.380 50.058 1.00 91.94 187 SER A N 1
ATOM 1446 C CA . SER A 1 187 ? -32.794 -4.762 50.209 1.00 91.94 187 SER A CA 1
ATOM 1447 C C . SER A 1 187 ? -32.367 -5.042 51.650 1.00 91.94 187 SER A C 1
ATOM 1449 O O . SER A 1 187 ? -32.855 -5.996 52.254 1.00 91.94 187 SER A O 1
ATOM 1451 N N . ARG A 1 188 ? -31.562 -4.157 52.259 1.00 90.81 188 ARG A N 1
ATOM 1452 C CA . ARG A 1 188 ? -31.170 -4.283 53.670 1.00 90.81 188 ARG A CA 1
ATOM 1453 C C . ARG A 1 188 ? -32.378 -4.288 54.606 1.00 90.81 188 ARG A C 1
ATOM 1455 O O . ARG A 1 188 ? -32.484 -5.177 55.438 1.00 90.81 188 ARG A O 1
ATOM 1462 N N . SER A 1 189 ? -33.316 -3.360 54.427 1.00 88.31 189 SER A N 1
ATOM 1463 C CA . SER A 1 189 ? -34.534 -3.309 55.243 1.00 88.31 189 SER A CA 1
ATOM 1464 C C . SER A 1 189 ? -35.396 -4.567 55.088 1.00 88.31 189 SER A C 1
ATOM 1466 O O . SER A 1 189 ? -35.929 -5.067 56.074 1.00 88.31 189 SER A O 1
ATOM 1468 N N . THR A 1 190 ? -35.504 -5.107 53.873 1.00 87.44 190 THR A N 1
ATOM 1469 C CA . THR A 1 190 ? -36.251 -6.347 53.613 1.00 87.44 190 THR A CA 1
ATOM 1470 C C . THR A 1 190 ? -35.581 -7.545 54.285 1.00 87.44 190 THR A C 1
ATOM 1472 O O . THR A 1 190 ? -36.266 -8.364 54.893 1.00 87.44 190 THR A O 1
ATOM 1475 N N . LEU A 1 191 ? -34.249 -7.633 54.214 1.00 90.50 191 LEU A N 1
ATOM 1476 C CA . LEU A 1 191 ? -33.468 -8.677 54.878 1.00 90.50 191 LEU A CA 1
ATOM 1477 C C . LEU A 1 191 ? -33.565 -8.582 56.405 1.00 90.50 191 LEU A C 1
ATOM 1479 O O . LEU A 1 191 ? -33.710 -9.614 57.053 1.00 90.50 191 LEU A O 1
ATOM 1483 N N . ASP A 1 192 ? -33.560 -7.373 56.971 1.00 89.38 192 ASP A N 1
ATOM 1484 C CA . ASP A 1 192 ? -33.730 -7.158 58.412 1.00 89.38 192 ASP A CA 1
ATOM 1485 C C . ASP A 1 192 ? -35.131 -7.597 58.882 1.00 89.38 192 ASP A C 1
ATOM 1487 O O . ASP A 1 192 ? -35.260 -8.296 59.887 1.00 89.38 192 ASP A O 1
ATOM 1491 N N . ILE A 1 193 ? -36.187 -7.259 58.127 1.00 87.50 193 ILE A N 1
ATOM 1492 C CA . ILE A 1 193 ? -37.566 -7.690 58.419 1.00 87.50 193 ILE A CA 1
ATOM 1493 C C . ILE A 1 193 ? -37.700 -9.211 58.301 1.00 87.50 193 ILE A C 1
ATOM 1495 O O . ILE A 1 193 ? -38.286 -9.845 59.178 1.00 87.50 193 ILE A O 1
ATOM 1499 N N . ALA A 1 194 ? -37.155 -9.806 57.237 1.00 85.19 194 ALA A N 1
ATOM 1500 C CA . ALA A 1 194 ? -37.171 -11.252 57.048 1.00 85.19 194 ALA A CA 1
ATOM 1501 C C . ALA A 1 194 ? -36.399 -11.971 58.166 1.00 85.19 194 ALA A C 1
ATOM 1503 O O . ALA A 1 194 ? -36.888 -12.960 58.703 1.00 85.19 194 ALA A O 1
ATOM 1504 N N . GLY A 1 195 ? -35.242 -11.441 58.572 1.00 85.19 195 GLY A N 1
ATOM 1505 C CA . GLY A 1 195 ? -34.463 -11.951 59.699 1.00 85.19 195 GLY A CA 1
ATOM 1506 C C . GLY A 1 195 ? -35.233 -11.890 61.020 1.00 85.19 195 GLY A C 1
ATOM 1507 O O . GLY A 1 195 ? -35.289 -12.881 61.739 1.00 85.19 195 GLY A O 1
ATOM 1508 N N . ALA A 1 196 ? -35.900 -10.770 61.309 1.00 83.50 196 ALA A N 1
ATOM 1509 C CA . ALA A 1 196 ? -36.713 -10.605 62.517 1.00 83.50 196 ALA A CA 1
ATOM 1510 C C . ALA A 1 196 ? -37.982 -11.483 62.526 1.00 83.50 196 ALA A C 1
ATOM 1512 O O . ALA A 1 196 ? -38.445 -11.915 63.584 1.00 83.50 196 ALA A O 1
ATOM 1513 N N . ALA A 1 197 ? -38.557 -11.774 61.357 1.00 83.88 197 ALA A N 1
ATOM 1514 C CA . ALA A 1 197 ? -39.690 -12.690 61.230 1.00 83.88 197 ALA A CA 1
ATOM 1515 C C . ALA A 1 197 ? -39.297 -14.164 61.454 1.00 83.88 197 ALA A C 1
ATOM 1517 O O . ALA A 1 197 ? -40.133 -14.950 61.888 1.00 83.88 197 ALA A O 1
ATOM 1518 N N . LEU A 1 198 ? -38.041 -14.523 61.168 1.00 84.25 198 LEU A N 1
ATOM 1519 C CA . LEU A 1 198 ? -37.501 -15.883 61.289 1.00 84.25 198 LEU A CA 1
ATOM 1520 C C . LEU A 1 198 ? -36.731 -16.133 62.598 1.00 84.25 198 LEU A C 1
ATOM 1522 O O . LEU A 1 198 ? -36.276 -17.251 62.828 1.00 84.25 198 LEU A O 1
ATOM 1526 N N . ALA A 1 199 ? -36.545 -15.108 63.432 1.00 85.19 199 ALA A N 1
ATOM 1527 C CA . ALA A 1 199 ? -35.868 -15.236 64.717 1.00 85.19 199 ALA A CA 1
ATOM 1528 C C . ALA A 1 199 ? -36.658 -16.133 65.688 1.00 85.19 199 ALA A C 1
ATOM 1530 O O . ALA A 1 199 ? -37.889 -16.152 65.679 1.00 85.19 199 ALA A O 1
ATOM 1531 N N . GLU A 1 200 ? -35.943 -16.857 66.551 1.00 76.25 200 GLU A N 1
ATOM 1532 C CA . GLU A 1 200 ? -36.514 -17.861 67.464 1.00 76.25 200 GLU A CA 1
ATOM 1533 C C . GLU A 1 200 ? -37.498 -17.261 68.490 1.00 76.25 200 GLU A C 1
ATOM 1535 O O . GLU A 1 200 ? -38.406 -17.939 68.963 1.00 76.25 200 GLU A O 1
ATOM 1540 N N . ASP A 1 201 ? -37.391 -15.961 68.771 1.00 78.44 201 ASP A N 1
ATOM 1541 C CA . ASP A 1 201 ? -38.282 -15.178 69.630 1.00 78.44 201 ASP A CA 1
ATOM 1542 C C . ASP A 1 201 ? -39.287 -14.300 68.853 1.00 78.44 201 ASP A C 1
ATOM 1544 O O . ASP A 1 201 ? -39.958 -13.449 69.448 1.00 78.44 201 ASP A O 1
ATOM 1548 N 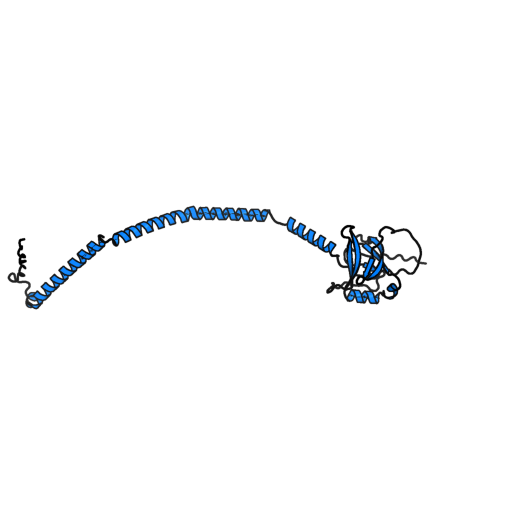N . SER A 1 202 ? -39.431 -14.508 67.535 1.00 86.38 202 SER A N 1
ATOM 1549 C CA . SER A 1 202 ? -40.264 -13.661 66.677 1.00 86.38 202 SER A CA 1
ATOM 1550 C C . SER A 1 202 ? -41.723 -13.596 67.158 1.00 86.38 202 SER A C 1
ATOM 1552 O O . SER A 1 202 ? -42.327 -14.632 67.467 1.00 86.38 202 SER A O 1
ATOM 1554 N N . PRO A 1 203 ? -42.369 -12.411 67.121 1.00 81.69 203 PRO A N 1
ATOM 1555 C CA . PRO A 1 203 ? -43.806 -12.281 67.363 1.00 81.69 203 PRO A CA 1
ATOM 1556 C C . PRO A 1 203 ? -44.650 -13.201 66.471 1.00 81.69 203 PRO A C 1
ATOM 1558 O O . PRO A 1 203 ? -45.728 -13.628 66.878 1.00 81.69 203 PRO A O 1
ATOM 1561 N N . VAL A 1 204 ? -44.150 -13.534 65.273 1.00 86.75 204 VAL A N 1
ATOM 1562 C CA . VAL A 1 204 ? -44.801 -14.462 64.337 1.00 86.75 204 VAL A CA 1
ATOM 1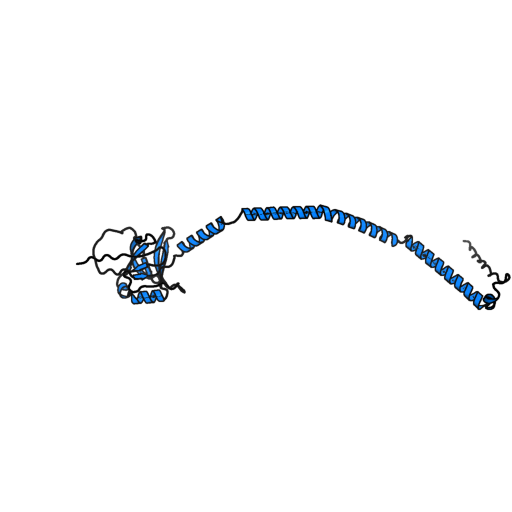563 C C . VAL A 1 204 ? -44.834 -15.876 64.912 1.00 86.75 204 VAL A C 1
ATOM 1565 O O . VAL A 1 204 ? -45.897 -16.495 64.935 1.00 86.75 204 VAL A O 1
ATOM 1568 N N . HIS A 1 205 ? -43.711 -16.364 65.443 1.00 85.75 205 HIS A N 1
ATOM 1569 C CA . HIS A 1 205 ? -43.641 -17.661 66.119 1.00 85.75 205 HIS A CA 1
ATOM 1570 C C . HIS A 1 205 ? -44.552 -17.695 67.351 1.00 85.75 205 HIS A C 1
ATOM 1572 O O . HIS A 1 205 ? -45.366 -18.606 67.487 1.00 85.75 205 HIS A O 1
ATOM 1578 N N . GLN A 1 206 ? -44.543 -16.636 68.168 1.00 85.81 206 GLN A N 1
ATOM 1579 C CA . GLN A 1 206 ? -45.451 -16.527 69.316 1.00 85.81 206 GLN A CA 1
ATOM 1580 C C . GLN A 1 206 ? -46.930 -16.561 68.905 1.00 85.81 206 GLN A C 1
ATOM 1582 O O . GLN A 1 206 ? -47.773 -17.110 69.617 1.00 85.81 206 GLN A O 1
ATOM 1587 N N . GLN A 1 207 ? -47.271 -15.953 67.768 1.00 87.38 207 GLN A N 1
ATOM 1588 C CA . GLN A 1 207 ? -48.631 -15.956 67.244 1.00 87.38 207 GLN A CA 1
ATOM 1589 C C . GLN A 1 207 ? -49.030 -17.336 66.712 1.00 87.38 207 GLN A C 1
ATOM 1591 O O . GLN A 1 207 ? -50.164 -17.764 66.939 1.00 87.38 207 GLN A O 1
ATOM 1596 N N . ILE A 1 208 ? -48.108 -18.051 66.063 1.00 89.38 208 ILE A N 1
ATOM 1597 C CA . ILE A 1 208 ? -48.312 -19.436 65.623 1.00 89.38 208 ILE A CA 1
ATOM 1598 C C . ILE A 1 208 ? -48.556 -20.342 66.834 1.00 89.38 208 ILE A C 1
ATOM 1600 O O . ILE A 1 208 ? -49.555 -21.060 66.847 1.00 89.38 208 ILE A O 1
ATOM 1604 N N . ASP A 1 209 ? -47.737 -20.249 67.880 1.00 89.06 209 ASP A N 1
ATOM 1605 C CA . ASP A 1 209 ? -47.884 -21.071 69.087 1.00 89.06 209 ASP A CA 1
ATOM 1606 C C . ASP A 1 209 ? -49.226 -20.831 69.789 1.00 89.06 209 ASP A C 1
ATOM 1608 O O . ASP A 1 209 ? -49.929 -21.781 70.149 1.00 89.06 209 ASP A O 1
ATOM 1612 N N . ARG A 1 210 ? -49.643 -19.562 69.919 1.00 90.62 210 ARG A N 1
ATOM 1613 C CA . ARG A 1 210 ? -50.969 -19.210 70.460 1.00 90.62 210 ARG A CA 1
ATOM 1614 C C . ARG A 1 210 ? -52.098 -19.766 69.600 1.00 90.62 210 ARG A C 1
ATOM 1616 O O . ARG A 1 210 ? -53.062 -20.305 70.135 1.00 90.62 210 ARG A O 1
ATOM 1623 N N . THR A 1 211 ? -51.960 -19.678 68.279 1.00 93.44 211 THR A N 1
ATOM 1624 C CA . THR A 1 211 ? -52.960 -20.202 67.341 1.00 93.44 211 THR A CA 1
ATOM 1625 C C . THR A 1 211 ? -53.087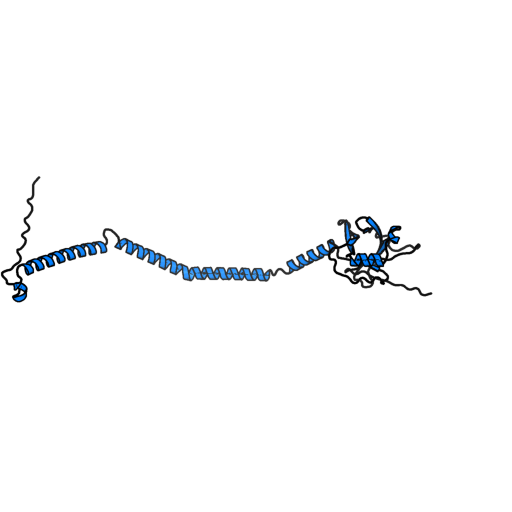 -21.718 67.474 1.00 93.44 211 THR A C 1
ATOM 1627 O O . THR A 1 211 ? -54.199 -22.240 67.511 1.00 93.44 211 THR A O 1
ATOM 1630 N N . ILE A 1 212 ? -51.967 -22.436 67.601 1.00 95.19 212 ILE A N 1
ATOM 1631 C CA . ILE A 1 212 ? -51.964 -23.888 67.804 1.00 95.19 212 ILE A CA 1
ATOM 1632 C C . ILE A 1 212 ? -52.664 -24.252 69.119 1.00 95.19 212 ILE A C 1
ATOM 1634 O O . ILE A 1 212 ? -53.491 -25.168 69.132 1.00 95.19 212 ILE A O 1
ATOM 1638 N N . ASP A 1 213 ? -52.394 -23.535 70.212 1.00 94.44 213 ASP A N 1
ATOM 1639 C CA . ASP A 1 213 ? -53.053 -23.784 71.498 1.00 94.44 213 ASP A CA 1
ATOM 1640 C C . ASP A 1 213 ? -54.566 -23.492 71.452 1.00 94.44 213 ASP A C 1
ATOM 1642 O O . ASP A 1 213 ? -55.375 -24.297 71.927 1.00 94.44 213 ASP A O 1
ATOM 1646 N N . ASP A 1 214 ? -54.976 -22.394 70.813 1.00 93.75 214 ASP A N 1
ATOM 1647 C CA . ASP A 1 214 ? -56.389 -22.056 70.613 1.00 93.75 214 ASP A CA 1
ATOM 1648 C C . ASP A 1 214 ? -57.112 -23.123 69.776 1.00 93.75 214 ASP A C 1
ATOM 1650 O O . ASP A 1 214 ? -58.207 -23.567 70.139 1.00 93.75 214 ASP A O 1
ATOM 1654 N N . VAL A 1 215 ? -56.478 -23.621 68.708 1.00 95.25 215 VAL A N 1
ATOM 1655 C CA . VAL A 1 215 ? -57.012 -24.713 67.877 1.00 95.25 215 VAL A CA 1
ATOM 1656 C C . VAL A 1 215 ? -57.127 -26.013 68.674 1.00 95.25 215 VAL A C 1
ATOM 1658 O O . VAL A 1 215 ? -58.132 -26.722 68.562 1.00 95.25 215 VAL A O 1
ATOM 1661 N N . GLN A 1 216 ? -56.155 -26.342 69.528 1.00 93.12 216 GLN A N 1
ATOM 1662 C CA . GLN A 1 216 ? -56.249 -27.518 70.396 1.00 93.12 216 GLN A CA 1
ATOM 1663 C C . GLN A 1 216 ? -57.389 -27.386 71.409 1.00 93.12 216 GLN A C 1
ATOM 1665 O O . GLN A 1 216 ? -58.138 -28.346 71.622 1.00 93.12 216 GLN A O 1
ATOM 1670 N N . ARG A 1 217 ? -57.556 -26.206 72.019 1.00 91.94 217 ARG A N 1
ATOM 1671 C CA . ARG A 1 217 ? -58.668 -25.923 72.936 1.00 91.94 217 ARG A CA 1
ATOM 1672 C C . ARG A 1 217 ? -60.016 -26.026 72.230 1.00 91.94 217 ARG A C 1
ATOM 1674 O O . ARG A 1 217 ? -60.929 -26.651 72.774 1.00 91.94 217 ARG A O 1
ATOM 1681 N N . MET A 1 218 ? -60.118 -25.515 71.006 1.00 92.12 218 MET A N 1
ATOM 1682 C CA . MET A 1 218 ? -61.307 -25.653 70.166 1.00 92.12 218 MET A CA 1
ATOM 1683 C C . MET A 1 218 ? -61.589 -27.120 69.819 1.00 92.12 218 MET A C 1
ATOM 1685 O O . MET A 1 218 ? -62.714 -27.590 69.953 1.00 92.12 218 MET A O 1
ATOM 1689 N N . THR A 1 219 ? -60.566 -27.889 69.452 1.00 94.94 219 THR A N 1
ATOM 1690 C CA . THR A 1 219 ? -60.725 -29.314 69.125 1.00 94.94 219 THR A CA 1
ATOM 1691 C C . THR A 1 219 ? -61.242 -30.106 70.331 1.00 94.94 219 THR A C 1
ATOM 1693 O O . THR A 1 219 ? -62.116 -30.966 70.197 1.00 94.94 219 THR A O 1
ATOM 1696 N N . ARG A 1 220 ? -60.751 -29.794 71.539 1.00 90.38 220 ARG A N 1
ATOM 1697 C CA . ARG A 1 220 ? -61.236 -30.406 72.786 1.00 90.38 220 ARG A CA 1
ATOM 1698 C C . ARG A 1 220 ? -62.677 -30.001 73.095 1.00 90.38 220 ARG A C 1
ATOM 1700 O O . ARG A 1 220 ? -63.458 -30.865 73.481 1.00 90.38 220 ARG A O 1
ATOM 1707 N N . SER A 1 221 ? -63.051 -28.733 72.913 1.00 93.12 221 SER A N 1
ATOM 1708 C CA . SER A 1 221 ? -64.421 -28.273 73.184 1.00 93.12 221 SER A CA 1
ATOM 1709 C C . SER A 1 221 ? -65.437 -28.888 72.220 1.00 93.12 221 SER A C 1
ATOM 1711 O O . SER A 1 221 ? -66.502 -29.323 72.657 1.00 93.12 221 SER A O 1
ATOM 1713 N N . VAL A 1 222 ? -65.077 -29.023 70.939 1.00 92.94 222 VAL A N 1
ATOM 1714 C CA . VAL A 1 222 ? -65.892 -29.717 69.933 1.00 92.94 222 VAL A CA 1
ATOM 1715 C C . VAL A 1 222 ? -66.063 -31.189 70.301 1.00 92.94 222 VAL A C 1
ATOM 1717 O O . VAL A 1 222 ? -67.176 -31.704 70.219 1.00 92.94 222 VAL A O 1
ATOM 1720 N N . ARG A 1 223 ? -65.010 -31.868 70.777 1.00 88.69 223 ARG A N 1
ATOM 1721 C CA . ARG A 1 223 ? -65.125 -33.255 71.253 1.00 88.69 223 ARG A CA 1
ATOM 1722 C C . ARG A 1 223 ? -66.065 -33.375 72.450 1.00 88.69 223 ARG A C 1
ATOM 1724 O O . ARG A 1 223 ? -66.955 -34.211 72.418 1.00 88.69 223 ARG A O 1
ATOM 1731 N N . VAL A 1 224 ? -65.923 -32.515 73.460 1.00 87.50 224 VAL A N 1
ATOM 1732 C CA . VAL A 1 224 ? -66.807 -32.514 74.643 1.00 87.50 224 VAL A CA 1
ATOM 1733 C C . VAL A 1 224 ? -68.265 -32.277 74.244 1.00 87.50 224 VAL A C 1
ATOM 1735 O O . VAL A 1 224 ? -69.163 -32.938 74.764 1.00 87.50 224 VAL A O 1
ATOM 1738 N N . LEU A 1 225 ? -68.507 -31.368 73.298 1.00 87.00 225 LEU A N 1
ATOM 1739 C CA . LEU A 1 225 ? -69.839 -31.141 72.744 1.00 87.00 225 LEU A CA 1
ATOM 1740 C C . LEU A 1 225 ? -70.364 -32.388 72.019 1.00 87.00 225 LEU A C 1
ATOM 1742 O O . LEU A 1 225 ? -71.506 -32.784 72.234 1.00 87.00 225 LEU A O 1
ATOM 1746 N N . THR A 1 226 ? -69.526 -33.023 71.201 1.00 90.00 226 THR A N 1
ATOM 1747 C CA . THR A 1 226 ? -69.883 -34.225 70.435 1.00 90.00 226 THR A CA 1
ATOM 1748 C C . THR A 1 226 ? -70.194 -35.406 71.358 1.00 90.00 226 THR A C 1
ATOM 1750 O O . THR A 1 226 ? -71.203 -36.084 71.163 1.00 90.00 226 THR A O 1
ATOM 1753 N N . ASP A 1 227 ? -69.400 -35.614 72.410 1.00 86.75 227 ASP A N 1
ATOM 1754 C CA . ASP A 1 227 ? -69.623 -36.659 73.414 1.00 86.75 227 ASP A CA 1
ATOM 1755 C C . ASP A 1 227 ? -70.918 -36.416 74.205 1.00 86.75 227 ASP A C 1
ATOM 1757 O O . ASP A 1 227 ? -71.670 -37.354 74.477 1.00 86.75 227 ASP A O 1
ATOM 1761 N N . TYR A 1 228 ? -71.214 -35.158 74.551 1.00 83.75 228 TYR A N 1
ATOM 1762 C CA . TYR A 1 228 ? -72.453 -34.790 75.239 1.00 83.75 228 TYR A CA 1
ATOM 1763 C C . TYR A 1 228 ? -73.691 -35.030 74.366 1.00 83.75 228 TYR A C 1
ATOM 1765 O O . TYR A 1 228 ? -74.659 -35.627 74.841 1.00 83.75 228 TYR A O 1
ATOM 1773 N N . LEU A 1 229 ? -73.641 -34.616 73.095 1.00 85.00 229 LEU A N 1
ATOM 1774 C CA . LEU A 1 229 ? -74.717 -34.837 72.124 1.00 85.00 229 LEU A CA 1
ATOM 1775 C C . LEU A 1 229 ? -74.928 -36.327 71.828 1.00 85.00 229 LEU A C 1
ATOM 1777 O O . LEU A 1 229 ? -76.067 -36.766 71.717 1.00 85.00 229 LEU A O 1
ATOM 1781 N N . SER A 1 230 ? -73.850 -37.116 71.766 1.00 83.81 230 SER A N 1
ATOM 1782 C CA . SER A 1 230 ? -73.929 -38.568 71.538 1.00 83.81 230 SER A CA 1
ATOM 1783 C C . SER A 1 230 ? -74.613 -39.309 72.688 1.00 83.81 230 SER A C 1
ATOM 1785 O O . SER A 1 230 ? -75.255 -40.332 72.470 1.00 83.81 230 SER A O 1
ATOM 1787 N N . ARG A 1 231 ? -74.478 -38.805 73.921 1.00 81.56 231 ARG A N 1
ATOM 1788 C CA . ARG A 1 231 ? -75.084 -39.407 75.119 1.00 81.56 231 ARG A CA 1
ATOM 1789 C C . ARG A 1 231 ? -76.497 -38.903 75.414 1.00 81.56 231 ARG A C 1
ATOM 1791 O O . ARG A 1 231 ? -77.202 -39.573 76.154 1.00 81.56 231 ARG A O 1
ATOM 1798 N N . ASN A 1 232 ? -76.893 -37.755 74.859 1.00 83.12 232 ASN A N 1
ATOM 1799 C CA . ASN A 1 232 ? -78.187 -37.115 75.121 1.00 83.12 232 ASN A CA 1
ATOM 1800 C C . ASN A 1 232 ? -78.794 -36.559 73.814 1.00 83.12 232 ASN A C 1
ATOM 1802 O O . ASN A 1 232 ? -78.846 -35.336 73.633 1.00 83.12 232 ASN A O 1
ATOM 1806 N N . PRO A 1 233 ? -79.237 -37.415 72.873 1.00 79.69 233 PRO A N 1
ATOM 1807 C CA . PRO A 1 233 ? -79.776 -36.968 71.584 1.00 79.69 233 PRO A CA 1
ATOM 1808 C C . PRO A 1 233 ? -81.014 -36.059 71.725 1.00 79.69 233 PRO A C 1
ATOM 1810 O O . PRO A 1 233 ? -81.230 -35.158 70.913 1.00 79.69 233 PRO A O 1
ATOM 1813 N N . GLU A 1 234 ? -81.801 -36.220 72.790 1.00 78.88 234 GLU A N 1
ATOM 1814 C CA . GLU A 1 234 ? -82.967 -35.394 73.115 1.00 78.88 234 GLU A CA 1
ATOM 1815 C C . GLU A 1 234 ? -82.633 -33.932 73.475 1.00 78.88 234 GLU A C 1
ATOM 1817 O O . GLU A 1 234 ? -83.518 -33.070 73.405 1.00 78.88 234 GLU A O 1
ATOM 1822 N N . ALA A 1 235 ? -81.368 -33.616 73.790 1.00 79.75 235 ALA A N 1
ATOM 1823 C CA . ALA A 1 235 ? -80.922 -32.257 74.112 1.00 79.75 235 ALA A CA 1
ATOM 1824 C C . ALA A 1 235 ? -81.002 -31.294 72.911 1.00 79.75 235 ALA A C 1
ATOM 1826 O O . ALA A 1 235 ? -81.113 -30.083 73.109 1.00 79.75 235 ALA A O 1
ATOM 1827 N N . LEU A 1 236 ? -81.006 -31.815 71.676 1.00 77.00 236 LEU A N 1
ATOM 1828 C CA . LEU A 1 236 ? -81.178 -31.018 70.453 1.00 77.00 236 LEU A CA 1
ATOM 1829 C C . LEU A 1 236 ? -82.606 -30.478 70.289 1.00 77.00 236 LEU A C 1
ATOM 1831 O O . LEU A 1 236 ? -82.789 -29.411 69.714 1.00 77.00 236 LEU A O 1
ATOM 1835 N N . ILE A 1 237 ? -83.610 -31.203 70.797 1.00 76.62 237 ILE A N 1
ATOM 1836 C CA . ILE A 1 237 ? -85.033 -30.871 70.608 1.00 76.62 237 ILE A CA 1
ATOM 1837 C C . ILE A 1 237 ? -85.600 -30.140 71.832 1.00 76.62 237 ILE A C 1
ATOM 1839 O O . ILE A 1 237 ? -86.396 -29.216 71.679 1.00 76.62 237 ILE A O 1
ATOM 1843 N N . ARG A 1 238 ? -85.195 -30.519 73.054 1.00 70.31 238 ARG A N 1
ATOM 1844 C CA . ARG A 1 238 ? -85.676 -29.879 74.298 1.00 70.31 238 ARG A CA 1
ATOM 1845 C C . ARG A 1 238 ? -84.826 -28.707 74.784 1.00 70.31 238 ARG A C 1
ATOM 1847 O O . ARG A 1 238 ? -85.300 -27.933 75.613 1.00 70.31 238 ARG A O 1
ATOM 1854 N N . GLY A 1 239 ? -83.601 -28.565 74.281 1.00 66.50 239 GLY A N 1
ATOM 1855 C CA . GLY A 1 239 ? -82.627 -27.623 74.823 1.00 66.50 239 GLY A CA 1
ATOM 1856 C C . GLY A 1 239 ? -82.061 -28.076 76.175 1.00 66.50 239 GLY A C 1
ATOM 1857 O O . GLY A 1 239 ? -82.612 -28.935 76.861 1.00 66.50 239 GLY A O 1
ATOM 1858 N N . ARG A 1 240 ? -80.917 -27.502 76.560 1.00 65.44 240 ARG A N 1
ATOM 1859 C CA . ARG A 1 240 ? -80.181 -27.871 77.781 1.00 65.44 240 ARG A CA 1
ATOM 1860 C C . ARG A 1 240 ? -81.025 -27.640 79.045 1.00 65.44 240 ARG A C 1
ATOM 1862 O O . ARG A 1 240 ? -81.382 -26.505 79.360 1.00 65.44 240 ARG A O 1
ATOM 1869 N N . THR A 1 241 ? -81.252 -28.693 79.825 1.00 62.06 241 THR A N 1
ATOM 1870 C CA . THR A 1 241 ? -81.917 -28.646 81.134 1.00 62.06 241 THR A CA 1
ATOM 1871 C C . THR A 1 241 ? -80.957 -28.208 82.249 1.00 62.06 241 THR A C 1
ATOM 1873 O O . THR A 1 241 ? -79.780 -28.555 82.254 1.00 62.06 241 THR A O 1
ATOM 1876 N N . ARG A 1 242 ? -81.437 -27.428 83.236 1.00 58.47 242 ARG A N 1
ATOM 1877 C CA . ARG A 1 242 ? -80.612 -26.872 84.345 1.00 58.47 242 ARG A CA 1
ATOM 1878 C C . ARG A 1 242 ? -79.916 -27.925 85.222 1.00 58.47 242 ARG A C 1
ATOM 1880 O O . ARG A 1 242 ? -79.047 -27.554 86.009 1.00 58.47 242 ARG A O 1
ATOM 1887 N N . GLN A 1 243 ? -80.312 -29.189 85.109 1.00 58.38 243 GLN A N 1
ATOM 1888 C CA . GLN A 1 243 ? -79.762 -30.306 85.875 1.00 58.38 243 GLN A CA 1
ATOM 1889 C C . GLN A 1 243 ? -78.507 -30.923 85.227 1.00 58.38 243 GLN A C 1
ATOM 1891 O O . GLN A 1 243 ? -77.726 -31.542 85.940 1.00 58.38 243 GLN A O 1
ATOM 1896 N N . ASP A 1 244 ? -78.218 -30.642 83.949 1.00 59.47 244 ASP A N 1
ATOM 1897 C CA . ASP A 1 244 ? -77.046 -31.175 83.231 1.00 59.47 244 ASP A CA 1
ATOM 1898 C C . ASP A 1 244 ? -75.879 -30.183 83.225 1.00 59.47 244 ASP A C 1
ATOM 1900 O O . ASP A 1 244 ? -75.432 -29.683 82.184 1.00 59.47 244 ASP A O 1
ATOM 1904 N N . ARG A 1 245 ? -75.392 -29.833 84.418 1.00 55.62 245 ARG A N 1
ATOM 1905 C CA . ARG A 1 245 ? -74.153 -29.058 84.533 1.00 55.62 245 ARG A CA 1
ATOM 1906 C C . ARG A 1 245 ? -72.963 -29.982 84.251 1.00 55.62 245 ARG A C 1
ATOM 1908 O O . ARG A 1 245 ? -72.867 -31.026 84.893 1.00 55.62 245 ARG A O 1
ATOM 1915 N N . PRO A 1 246 ? -72.045 -29.623 83.332 1.00 58.16 246 PRO A N 1
ATOM 1916 C CA . PRO A 1 246 ? -70.824 -30.394 83.139 1.00 58.16 246 PRO A CA 1
ATOM 1917 C C . PRO A 1 246 ? -70.067 -30.457 84.467 1.00 58.16 246 PRO A C 1
ATOM 1919 O O . PRO A 1 246 ? -69.900 -29.433 85.135 1.00 58.16 246 PRO A O 1
ATOM 1922 N N . GLY A 1 247 ? -69.655 -31.664 84.858 1.00 58.97 247 GLY A N 1
ATOM 1923 C CA . GLY A 1 247 ? -68.869 -31.877 86.066 1.00 58.97 247 GLY A CA 1
ATOM 1924 C C . GLY A 1 247 ? -67.643 -30.973 86.039 1.00 58.97 247 GLY A C 1
ATOM 1925 O O . GLY A 1 247 ? -66.868 -30.988 85.082 1.00 58.97 247 GLY A O 1
ATOM 1926 N N . VAL A 1 248 ? -67.492 -30.143 87.067 1.00 54.41 248 VAL A N 1
ATOM 1927 C CA . VAL A 1 248 ? -66.273 -29.363 87.260 1.00 54.41 248 VAL A CA 1
ATOM 1928 C C . VAL A 1 248 ? -65.157 -30.377 87.478 1.00 54.41 248 VAL A C 1
ATOM 1930 O O . VAL A 1 248 ? -65.172 -31.099 88.472 1.00 54.41 248 VAL A O 1
ATOM 1933 N N . TYR A 1 249 ? -64.211 -30.472 86.543 1.00 52.22 249 TYR A N 1
ATOM 1934 C CA . TYR A 1 249 ? -62.995 -31.251 86.754 1.00 52.22 249 TYR A CA 1
ATOM 1935 C C . TYR A 1 249 ? -62.222 -30.617 87.915 1.00 52.22 249 TYR A C 1
ATOM 1937 O O . TYR A 1 249 ? -61.506 -29.630 87.742 1.00 52.22 249 TYR A O 1
ATOM 1945 N N . GLN A 1 250 ? -62.388 -31.165 89.117 1.00 53.34 250 GLN A N 1
ATOM 1946 C CA . GLN A 1 250 ? -61.529 -30.859 90.250 1.00 53.34 250 GLN A CA 1
ATOM 1947 C C . GLN A 1 250 ? -60.170 -31.495 89.983 1.00 53.34 250 GLN A C 1
ATOM 1949 O O . GLN A 1 250 ? -59.998 -32.709 90.044 1.00 53.34 250 GLN A O 1
ATOM 1954 N N . ARG A 1 251 ? -59.207 -30.644 89.627 1.00 49.38 251 ARG A N 1
ATOM 1955 C CA . ARG A 1 251 ? -57.796 -30.997 89.520 1.00 49.38 251 ARG A CA 1
ATOM 1956 C C . ARG A 1 251 ? -57.334 -31.505 90.888 1.00 49.38 251 ARG A C 1
ATOM 1958 O O . ARG A 1 251 ? -57.193 -30.714 91.816 1.00 49.38 251 ARG A O 1
ATOM 1965 N N . THR A 1 252 ? -57.121 -32.808 91.025 1.00 53.59 252 THR A N 1
ATOM 1966 C CA . THR A 1 252 ? -56.427 -33.385 92.179 1.00 53.59 252 THR A CA 1
ATOM 1967 C C . THR A 1 252 ? -55.001 -32.834 92.197 1.00 53.59 252 THR A C 1
ATOM 1969 O O . THR A 1 252 ? -54.265 -32.959 91.217 1.00 53.59 252 THR A O 1
ATOM 1972 N N . ALA A 1 253 ? -54.633 -32.147 93.279 1.00 53.12 253 ALA A N 1
ATOM 1973 C CA . ALA A 1 253 ? -53.287 -31.625 93.478 1.00 53.12 253 ALA A CA 1
ATOM 1974 C C . ALA A 1 253 ? -52.297 -32.794 93.656 1.00 53.12 253 ALA A C 1
ATOM 1976 O O . ALA A 1 253 ? -52.602 -33.715 94.418 1.00 53.12 253 ALA A O 1
ATOM 1977 N N . PRO A 1 254 ? -51.131 -32.796 92.986 1.00 51.03 254 PRO A N 1
ATOM 1978 C CA . PRO A 1 254 ? -50.094 -33.777 93.269 1.00 51.03 254 PRO A CA 1
ATOM 1979 C C . PRO A 1 254 ? -49.495 -33.517 94.657 1.00 51.03 254 PRO A C 1
ATOM 1981 O O . PRO A 1 254 ? -49.220 -32.374 95.025 1.00 51.03 254 PRO A O 1
ATOM 1984 N N . ALA A 1 255 ? -49.327 -34.592 95.427 1.00 56.19 255 ALA A N 1
ATOM 1985 C CA . ALA A 1 255 ? -48.704 -34.572 96.742 1.00 56.19 255 ALA A CA 1
ATOM 1986 C C . ALA A 1 255 ? -47.272 -34.022 96.646 1.00 56.19 255 ALA A C 1
ATOM 1988 O O . ALA A 1 255 ? -46.452 -34.541 95.889 1.00 56.19 255 ALA A O 1
ATOM 1989 N N . GLN A 1 256 ? -46.987 -32.978 97.423 1.00 53.31 256 GLN A N 1
ATOM 1990 C CA . GLN A 1 256 ? -45.626 -32.530 97.699 1.00 53.31 256 GLN A CA 1
ATOM 1991 C C . GLN A 1 256 ? -44.902 -33.655 98.447 1.00 53.31 256 GLN A C 1
ATOM 1993 O O . GLN A 1 256 ? -45.242 -33.958 99.590 1.00 53.31 256 GLN A O 1
ATOM 1998 N N . GLN A 1 257 ? -43.941 -34.298 97.787 1.00 51.06 257 GLN A N 1
ATOM 1999 C CA . GLN A 1 257 ? -42.928 -35.103 98.460 1.00 51.06 257 GLN A CA 1
ATOM 2000 C C . GLN A 1 257 ? -41.837 -34.154 98.955 1.00 51.06 257 GLN A C 1
ATOM 2002 O O . GLN A 1 257 ? -41.262 -33.399 98.173 1.00 51.06 257 GLN A O 1
ATOM 2007 N N . ALA A 1 258 ? -41.644 -34.163 100.270 1.00 48.62 258 ALA A N 1
ATOM 2008 C CA . ALA A 1 258 ? -40.537 -33.532 100.959 1.00 48.62 258 ALA A CA 1
ATOM 2009 C C . ALA A 1 258 ? -39.298 -34.430 100.844 1.00 48.62 258 ALA A C 1
ATOM 2011 O O . ALA A 1 258 ? -39.373 -35.594 101.236 1.00 48.62 258 ALA A O 1
ATOM 2012 N N . ASP A 1 259 ? -38.229 -33.897 100.257 1.00 46.00 259 ASP A N 1
ATOM 2013 C CA . ASP A 1 259 ? -36.860 -33.845 100.803 1.00 46.00 259 ASP A CA 1
ATOM 2014 C C . ASP A 1 259 ? -35.958 -33.028 99.861 1.00 46.00 259 ASP A C 1
ATOM 2016 O O . ASP A 1 259 ? -36.062 -33.215 98.624 1.00 46.00 259 ASP A O 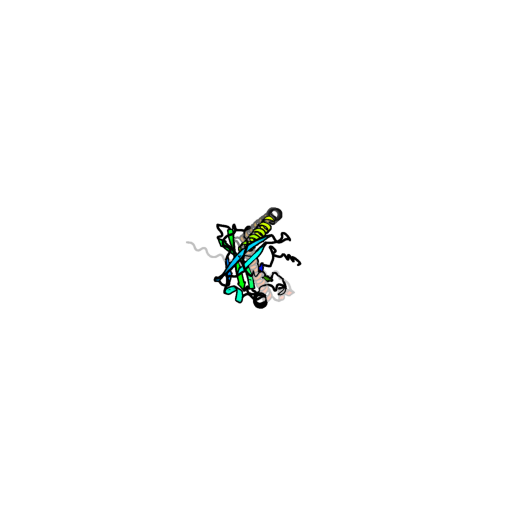1
#

Sequence (259 aa):
MANKRISGYYSLFGYLALVKKDNAAHSDAAIWLSNHSVSYRRIQAGQIAAFHLSDDGKGVDAEIFINAPNDRFVTTELIADFVKRGLRAQPRSESLLTGQLYISLGFIANAAPVPFDVSAQPLIIPTVPGELEKMQEQVQQIIDKFSNVPVQEIAGNFNGSLGEAQKTFRLFNAQVMPELHGVLLQSRSTLDIAGAALAEDSPVHQQIDRTIDDVQRMTRSVRVLTDYLSRNPEALIRGRTRQDRPGVYQRTAPAQQAD

Organism: NCBI:txid192087

InterPro domains:
  IPR003399 Mce/MlaD [PF02470] (36-105)

Secondary structure (DSSP, 8-state):
-----------TTTEEEE----S-----S-TT-TT-EEEETTEEEEEEEEEEE-TTSSSEEEEEEEPTTGGGG--HHHHHHHHHTTEEEEEEEEETTTTEEEEEEEE-TTPPP----TT-SSEEEEB---HHHHHHHHHHHHHHHHHT--HHHHHHHHHHHHHHHHHHHHHIIIIIHHHHHHHHHHHHHHHHHHHHHHSTT-HHHHHHHHHHHHHHHHHHHHHHHHHHHHH-TTHHHH---TT-PPP----PPPP----